Protein AF-A0AAW9SZ20-F1 (afdb_monomer_lite)

pLDDT: mean 87.36, std 11.22, range [28.47, 97.31]

Organism: Corynebacterium amycolatum (NCBI:txid43765)

Secondary structure (DSSP, 8-state):
---------HHHHHHHTTSGGGSHHHHHS---HHHHHHHHT-S-GGG--TTTEEE-SHHHHGGGS-HHHHHTT-HHHHHHHHHHHHHHHHT--EEEEEEEGGGHHHHHHHH-GGG-EE-S--B-GGG--TTTS---HHHHHH-PPEEEEEE-HHHHHHHHHTS-HHHHHHHHHHTTT-B-SS--HHHHHHHHHTT---B---HHHHHHT-HHHHHHHHHHHHHHHHTTGGGG-TTB-S-HHHHHHHHHHHHHHHHHHHHHHHH-SSHHHHHHHHHHHHHHHHHHHHHHHHHBSS--HHHHHHHHHHHHHHHHHHHHHHHHHHHHHHHHHHS-S----

Structure (mmCIF, N/CA/C/O backbone):
data_AF-A0AAW9SZ20-F1
#
_entry.id   AF-A0AAW9SZ20-F1
#
loop_
_atom_site.group_PDB
_atom_site.id
_atom_site.type_symbol
_atom_site.label_atom_id
_atom_site.label_alt_id
_atom_site.label_comp_id
_atom_site.label_asym_id
_atom_site.label_entity_id
_atom_site.label_seq_id
_atom_site.pdbx_PDB_ins_code
_atom_site.Cartn_x
_atom_site.Cartn_y
_atom_site.Cartn_z
_atom_site.occupancy
_atom_site.B_iso_or_equiv
_atom_site.auth_seq_id
_atom_site.auth_comp_id
_atom_site.auth_asym_id
_atom_site.auth_atom_id
_atom_site.pdbx_PDB_model_num
ATOM 1 N N . MET A 1 1 ? 1.655 -30.917 22.752 1.00 28.75 1 MET A N 1
ATOM 2 C CA . MET A 1 1 ? 1.731 -31.555 21.417 1.00 28.75 1 MET A CA 1
ATOM 3 C C . MET A 1 1 ? 1.882 -30.420 20.418 1.00 28.75 1 MET A C 1
ATOM 5 O O . MET A 1 1 ? 0.994 -29.587 20.346 1.00 28.75 1 MET A O 1
ATOM 9 N N . SER A 1 2 ? 3.070 -30.303 19.822 1.00 28.47 2 SER A N 1
ATOM 10 C CA . SER A 1 2 ? 3.552 -29.120 19.095 1.00 28.47 2 SER A CA 1
ATOM 11 C C . SER A 1 2 ? 2.583 -28.678 17.995 1.00 28.47 2 SER A C 1
ATOM 13 O O . SER A 1 2 ? 2.101 -29.517 17.229 1.00 28.47 2 SER A O 1
ATOM 15 N N . ALA A 1 3 ? 2.296 -27.374 17.941 1.00 33.69 3 ALA A N 1
ATOM 16 C CA . ALA A 1 3 ? 1.590 -26.748 16.837 1.00 33.69 3 ALA A CA 1
ATOM 17 C C . ALA A 1 3 ? 2.236 -27.220 15.531 1.00 33.69 3 ALA A C 1
ATOM 19 O O . ALA A 1 3 ? 3.423 -26.983 15.304 1.00 33.69 3 ALA A O 1
ATOM 20 N N . LYS A 1 4 ? 1.475 -27.899 14.666 1.00 36.84 4 LYS A N 1
ATOM 21 C CA . LYS A 1 4 ? 1.884 -28.044 13.270 1.00 36.84 4 LYS A CA 1
ATOM 22 C C . LYS A 1 4 ? 1.795 -26.651 12.660 1.00 36.84 4 LYS A C 1
ATOM 24 O O . LYS A 1 4 ? 0.797 -26.302 12.038 1.00 36.84 4 LYS A O 1
ATOM 29 N N . SER A 1 5 ? 2.826 -25.840 12.893 1.00 45.62 5 SER A N 1
ATOM 30 C CA . SER A 1 5 ? 3.103 -24.702 12.039 1.00 45.62 5 SER A CA 1
ATOM 31 C C . SER A 1 5 ? 3.131 -25.250 10.620 1.00 45.62 5 SER A C 1
ATOM 33 O O . SER A 1 5 ? 3.641 -26.348 10.373 1.00 45.62 5 SER A O 1
ATOM 35 N N . PHE A 1 6 ? 2.493 -24.545 9.696 1.00 54.78 6 PHE A N 1
ATOM 36 C CA . PHE A 1 6 ? 2.603 -24.865 8.287 1.00 54.78 6 PHE A CA 1
ATOM 37 C C . PHE A 1 6 ? 4.101 -24.902 7.949 1.00 54.78 6 PHE A C 1
ATOM 39 O O . PHE A 1 6 ? 4.766 -23.863 7.925 1.00 54.78 6 PHE A O 1
ATOM 46 N N . ALA A 1 7 ? 4.660 -26.109 7.812 1.00 65.44 7 ALA A N 1
ATOM 47 C CA . ALA A 1 7 ? 6.088 -26.310 7.639 1.00 65.44 7 ALA A CA 1
ATOM 48 C C . ALA A 1 7 ? 6.437 -25.911 6.207 1.00 65.44 7 ALA A C 1
ATOM 50 O O . ALA A 1 7 ? 6.430 -26.727 5.288 1.00 65.44 7 ALA A O 1
ATOM 51 N N . MET A 1 8 ? 6.675 -24.615 6.016 1.00 76.88 8 MET A N 1
ATOM 52 C CA . MET A 1 8 ? 7.107 -24.079 4.737 1.00 76.88 8 MET A CA 1
ATOM 53 C C . MET A 1 8 ? 8.437 -24.715 4.359 1.00 76.88 8 MET A C 1
ATOM 55 O O . MET A 1 8 ? 9.389 -24.724 5.144 1.00 76.88 8 MET A O 1
ATOM 59 N N . THR A 1 9 ? 8.523 -25.187 3.121 1.00 85.00 9 THR A N 1
ATOM 60 C CA . THR A 1 9 ? 9.816 -25.551 2.539 1.00 85.00 9 THR A CA 1
ATOM 61 C C . THR A 1 9 ? 10.748 -24.328 2.540 1.00 85.00 9 THR A C 1
ATOM 63 O O . THR A 1 9 ? 10.267 -23.189 2.485 1.00 85.00 9 THR A O 1
ATOM 66 N N . PRO A 1 10 ? 12.082 -24.510 2.551 1.00 86.31 10 PRO A N 1
ATOM 67 C CA . PRO A 1 10 ? 13.026 -23.391 2.485 1.00 86.31 10 PRO A CA 1
ATOM 68 C C . PRO A 1 10 ? 12.757 -22.444 1.306 1.00 86.31 10 PRO A C 1
ATOM 70 O O . PRO A 1 10 ? 12.854 -21.227 1.450 1.00 86.31 10 PRO A O 1
ATOM 73 N N . VAL A 1 11 ? 12.334 -22.999 0.164 1.00 87.19 11 VAL A N 1
ATOM 74 C CA . VAL A 1 11 ? 11.966 -22.241 -1.040 1.00 87.19 11 VAL A CA 1
ATOM 75 C C . VAL A 1 11 ? 10.710 -21.401 -0.812 1.00 87.19 11 VAL A C 1
ATOM 77 O O . VAL A 1 11 ? 10.712 -20.209 -1.106 1.00 87.19 11 VAL A O 1
ATOM 80 N N . GLN A 1 12 ? 9.647 -21.981 -0.246 1.00 87.50 12 GLN A N 1
ATOM 81 C CA . GLN A 1 12 ? 8.430 -21.228 0.083 1.00 87.50 12 GLN A CA 1
ATOM 82 C C . GLN A 1 12 ? 8.723 -20.115 1.086 1.00 87.50 12 GLN A C 1
ATOM 84 O O . GLN A 1 12 ? 8.282 -18.986 0.883 1.00 87.50 12 GLN A O 1
ATOM 89 N N . ARG A 1 13 ? 9.518 -20.409 2.123 1.00 86.19 13 ARG A N 1
ATOM 90 C CA . ARG A 1 13 ? 9.913 -19.420 3.128 1.00 86.19 13 ARG A CA 1
ATOM 91 C C . ARG A 1 13 ? 10.666 -18.261 2.492 1.00 86.19 13 ARG A C 1
ATOM 93 O O . ARG A 1 13 ? 10.346 -17.119 2.792 1.00 86.19 13 ARG A O 1
ATOM 100 N N . PHE A 1 14 ? 11.604 -18.547 1.588 1.00 87.62 14 PHE A N 1
ATOM 101 C CA . PHE A 1 14 ? 12.323 -17.526 0.828 1.00 87.62 14 PHE A CA 1
ATOM 102 C C . PHE A 1 14 ? 11.380 -16.660 -0.019 1.00 87.62 14 PHE A C 1
ATOM 104 O O . PHE A 1 14 ? 11.486 -15.435 0.002 1.00 87.62 14 PHE A O 1
ATOM 111 N N . LEU A 1 15 ? 10.421 -17.275 -0.717 1.00 87.88 15 LEU A N 1
ATOM 112 C CA . LEU A 1 15 ? 9.461 -16.556 -1.558 1.00 87.88 15 LEU A CA 1
ATOM 113 C C . LEU A 1 15 ? 8.563 -15.609 -0.755 1.00 87.88 15 LEU A C 1
ATOM 115 O O . LEU A 1 15 ? 8.253 -14.521 -1.234 1.00 87.88 15 LEU A O 1
ATOM 119 N N . VAL A 1 16 ? 8.159 -15.977 0.463 1.00 88.69 16 VAL A N 1
ATOM 120 C CA . VAL A 1 16 ? 7.269 -15.144 1.294 1.00 88.69 16 VAL A CA 1
ATOM 121 C C . VAL A 1 16 ? 8.007 -14.189 2.236 1.00 88.69 16 VAL A C 1
ATOM 123 O O . VAL A 1 16 ? 7.344 -13.446 2.959 1.00 88.69 16 VAL A O 1
ATOM 126 N N . LEU A 1 17 ? 9.345 -14.143 2.212 1.00 85.81 17 LEU A N 1
ATOM 127 C CA . LEU A 1 17 ? 10.139 -13.232 3.048 1.00 85.81 17 LEU A CA 1
ATOM 128 C C . LEU A 1 17 ? 9.651 -11.787 2.931 1.00 85.81 17 LEU A C 1
ATOM 130 O O . LEU A 1 17 ? 9.382 -11.305 1.828 1.00 85.81 17 LEU A O 1
ATOM 134 N N . ARG A 1 18 ? 9.601 -11.072 4.059 1.00 86.81 18 ARG A N 1
ATOM 135 C CA . ARG A 1 18 ? 9.165 -9.669 4.146 1.00 86.81 18 ARG A CA 1
ATOM 136 C C . ARG A 1 18 ? 7.768 -9.460 3.557 1.00 86.81 18 ARG A C 1
ATOM 138 O O . ARG A 1 18 ? 7.542 -8.482 2.845 1.00 86.81 18 ARG A O 1
ATOM 145 N N . SER A 1 19 ? 6.860 -10.398 3.799 1.00 89.62 19 SER A N 1
ATOM 146 C CA . SER A 1 19 ? 5.436 -10.252 3.480 1.00 89.62 19 SER A CA 1
ATOM 147 C C . SER A 1 19 ? 4.614 -10.099 4.755 1.00 89.62 19 SER A C 1
ATOM 149 O O . SER A 1 19 ? 5.145 -10.149 5.865 1.00 89.62 19 SER A O 1
ATOM 151 N N . ILE A 1 20 ? 3.304 -9.930 4.598 1.00 91.00 20 ILE A N 1
ATOM 152 C CA . ILE A 1 20 ? 2.361 -9.868 5.711 1.00 91.00 20 ILE A CA 1
ATOM 153 C C . ILE A 1 20 ? 2.405 -11.123 6.604 1.00 91.00 20 ILE A C 1
ATOM 155 O O . ILE A 1 20 ? 2.180 -10.996 7.799 1.00 91.00 20 ILE A O 1
ATOM 159 N N . ILE A 1 21 ? 2.809 -12.290 6.074 1.00 88.94 21 ILE A N 1
ATOM 160 C CA . ILE A 1 21 ? 2.956 -13.563 6.821 1.00 88.94 21 ILE A CA 1
ATOM 161 C C . ILE A 1 21 ? 4.024 -13.489 7.919 1.00 88.94 21 ILE A C 1
ATOM 163 O O . ILE A 1 21 ? 4.036 -14.283 8.865 1.00 88.94 21 ILE A O 1
ATOM 167 N N . ASP A 1 22 ? 4.955 -12.543 7.807 1.00 87.00 22 ASP A N 1
ATOM 168 C CA . ASP A 1 22 ? 5.955 -12.338 8.847 1.00 87.00 22 ASP A CA 1
ATOM 169 C C . ASP A 1 22 ? 5.390 -11.641 10.085 1.00 87.00 22 ASP A C 1
ATOM 171 O O . ASP A 1 22 ? 6.027 -11.684 11.138 1.00 87.00 22 ASP A O 1
ATOM 175 N N . LEU A 1 23 ? 4.190 -11.060 9.994 1.00 88.94 23 LEU A N 1
ATOM 176 C CA . LEU A 1 23 ? 3.524 -10.470 11.143 1.00 88.94 23 LEU A CA 1
ATOM 177 C C . LEU A 1 23 ? 3.050 -11.567 12.107 1.00 88.94 23 LEU A C 1
ATOM 179 O O . LEU A 1 23 ? 2.310 -12.463 11.681 1.00 88.94 23 LEU A O 1
ATOM 183 N N . PRO A 1 24 ? 3.366 -11.447 13.411 1.00 88.62 24 PRO A N 1
ATOM 184 C CA . PRO A 1 24 ? 2.819 -12.291 14.476 1.00 88.62 24 PRO A CA 1
ATOM 185 C C . PRO A 1 24 ? 1.317 -12.562 14.365 1.00 88.62 24 PRO A C 1
ATOM 187 O O . PRO A 1 24 ? 0.854 -13.691 14.523 1.00 88.62 24 PRO A O 1
ATOM 190 N N . PHE A 1 25 ? 0.565 -11.521 14.013 1.00 90.06 25 PHE A N 1
ATOM 191 C CA . PHE A 1 25 ? -0.882 -11.562 13.875 1.00 90.06 25 PHE A CA 1
ATOM 192 C C . PHE A 1 25 ? -1.353 -12.587 12.841 1.00 90.06 25 PHE A C 1
ATOM 194 O O . PHE A 1 25 ? -2.178 -13.440 13.147 1.00 90.06 25 PHE A O 1
ATOM 201 N N . THR A 1 26 ? -0.770 -12.574 11.642 1.00 88.31 26 THR A N 1
ATOM 202 C CA . THR A 1 26 ? -1.145 -13.497 10.555 1.00 88.31 26 THR A CA 1
ATOM 203 C C . THR A 1 26 ? -0.711 -14.9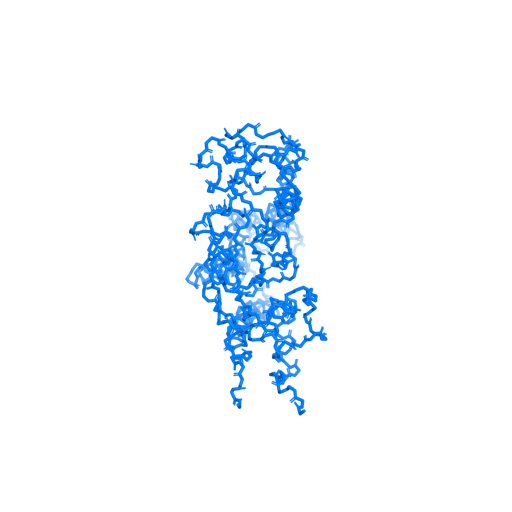40 10.792 1.00 88.31 26 THR A C 1
ATOM 205 O O . THR A 1 26 ? -1.223 -15.849 10.153 1.00 88.31 26 THR A O 1
ATOM 208 N N . ARG A 1 27 ? 0.235 -15.165 11.713 1.00 86.88 27 ARG A N 1
ATOM 209 C CA . ARG A 1 27 ? 0.636 -16.508 12.159 1.00 86.88 27 ARG A CA 1
ATOM 210 C C . ARG A 1 27 ? -0.285 -17.060 13.245 1.00 86.88 27 ARG A C 1
ATOM 212 O O . ARG A 1 27 ? -0.248 -18.258 13.510 1.00 86.88 27 ARG A O 1
ATOM 219 N N . THR A 1 28 ? -1.073 -16.185 13.864 1.00 87.44 28 THR A N 1
ATOM 220 C CA . THR A 1 28 ? -1.981 -16.505 14.968 1.00 87.44 28 THR A CA 1
ATOM 221 C C . THR A 1 28 ? -3.415 -16.660 14.473 1.00 87.44 28 THR A C 1
ATOM 223 O O . THR A 1 28 ? -4.079 -17.631 14.822 1.00 87.44 28 THR A O 1
ATOM 226 N N . PHE A 1 29 ? -3.882 -15.741 13.626 1.00 88.62 29 PHE A N 1
ATOM 227 C CA . PHE A 1 29 ? -5.241 -15.729 13.091 1.00 88.62 29 PHE A CA 1
ATOM 228 C C . PHE A 1 29 ? -5.275 -16.196 11.632 1.00 88.62 29 PHE A C 1
ATOM 230 O O . PHE A 1 29 ? -4.434 -15.789 10.831 1.00 88.62 29 PHE A O 1
ATOM 237 N N . ALA A 1 30 ? -6.285 -16.998 11.284 1.00 88.25 30 ALA A N 1
ATOM 238 C CA . ALA A 1 30 ? -6.667 -17.225 9.892 1.00 88.25 30 ALA A CA 1
ATOM 239 C C . ALA A 1 30 ? -7.302 -15.942 9.343 1.00 88.25 30 ALA A C 1
ATOM 241 O O . ALA A 1 30 ? -8.144 -15.347 10.020 1.00 88.25 30 ALA A O 1
ATOM 242 N N . ILE A 1 31 ? -6.901 -15.506 8.150 1.00 90.75 31 ILE A N 1
ATOM 243 C CA . ILE A 1 31 ? -7.340 -14.222 7.594 1.00 90.75 31 ILE A CA 1
ATOM 244 C C . ILE A 1 31 ? -7.782 -14.399 6.144 1.00 90.75 31 ILE A C 1
ATOM 246 O O . ILE A 1 31 ? -7.116 -15.068 5.354 1.00 90.75 31 ILE A O 1
ATOM 250 N N . ASP A 1 32 ? -8.899 -13.767 5.806 1.00 91.69 32 ASP A N 1
ATOM 251 C CA . ASP A 1 32 ? -9.409 -13.633 4.453 1.00 91.69 32 ASP A CA 1
ATOM 252 C C . ASP A 1 32 ? -8.501 -12.696 3.646 1.00 91.69 32 ASP A C 1
ATOM 254 O O . ASP A 1 32 ? -8.414 -11.486 3.883 1.00 91.69 32 ASP A O 1
ATOM 258 N N . ALA A 1 33 ? -7.781 -13.290 2.697 1.00 90.50 33 ALA A N 1
ATOM 259 C CA . ALA A 1 33 ? -6.829 -12.584 1.861 1.00 90.50 33 ALA A CA 1
ATOM 260 C C . ALA A 1 33 ? -7.503 -11.558 0.936 1.00 90.50 33 ALA A C 1
ATOM 262 O O . ALA A 1 33 ? -6.910 -10.509 0.676 1.00 90.50 33 ALA A O 1
ATOM 263 N N . GLU A 1 34 ? -8.710 -11.844 0.442 1.00 90.75 34 GLU A N 1
ATOM 264 C CA . GLU A 1 34 ? -9.417 -10.971 -0.499 1.00 90.75 34 GLU A CA 1
ATOM 265 C C . GLU A 1 34 ? -9.888 -9.700 0.209 1.00 90.75 34 GLU A C 1
ATOM 267 O O . GLU A 1 34 ? -9.589 -8.595 -0.252 1.00 90.75 34 GLU A O 1
ATOM 272 N N . GLN A 1 35 ? -10.488 -9.847 1.394 1.00 92.75 35 GLN A N 1
ATOM 273 C CA . GLN A 1 35 ? -10.888 -8.703 2.218 1.00 92.75 35 GLN A CA 1
ATOM 274 C C . GLN A 1 35 ? -9.695 -7.825 2.599 1.00 92.75 35 GLN A C 1
ATOM 276 O O . GLN A 1 35 ? -9.770 -6.602 2.530 1.00 92.75 35 GLN A O 1
ATOM 281 N N . VAL A 1 36 ? -8.557 -8.419 2.969 1.00 93.69 36 VAL A N 1
ATOM 282 C CA . VAL A 1 36 ? -7.353 -7.644 3.309 1.00 93.69 36 VAL A CA 1
ATOM 283 C C . VAL A 1 36 ? -6.855 -6.809 2.126 1.00 93.69 36 VAL A C 1
ATOM 285 O O . VAL A 1 36 ? -6.437 -5.660 2.313 1.00 93.69 36 VAL A O 1
ATOM 288 N N . VAL A 1 37 ? -6.890 -7.362 0.912 1.00 92.25 37 VAL A N 1
ATOM 289 C CA . VAL A 1 37 ? -6.514 -6.632 -0.308 1.00 92.25 37 VAL A CA 1
ATOM 290 C C . VAL A 1 37 ? -7.480 -5.476 -0.559 1.00 92.25 37 VAL A C 1
ATOM 292 O O . VAL A 1 37 ? -7.025 -4.358 -0.801 1.00 92.25 37 VAL A O 1
ATOM 295 N N . GLU A 1 38 ? -8.785 -5.717 -0.430 1.00 93.38 38 GLU A N 1
ATOM 296 C CA . GLU A 1 38 ? -9.822 -4.696 -0.600 1.00 93.38 38 GLU A CA 1
ATOM 297 C C . GLU A 1 38 ? -9.665 -3.544 0.402 1.00 93.38 38 GLU A C 1
ATOM 299 O O . GLU A 1 38 ? -9.540 -2.387 -0.002 1.00 93.38 38 GLU A O 1
ATOM 304 N N . ILE A 1 39 ? -9.566 -3.858 1.697 1.00 95.25 39 ILE A N 1
ATOM 305 C CA . ILE A 1 39 ? -9.453 -2.869 2.779 1.00 95.25 39 ILE A CA 1
ATOM 306 C C . ILE A 1 39 ? -8.186 -2.029 2.614 1.00 95.25 39 ILE A C 1
ATOM 308 O O . ILE A 1 39 ? -8.223 -0.802 2.705 1.00 95.25 39 ILE A O 1
ATOM 312 N N . SER A 1 40 ? -7.042 -2.671 2.363 1.00 93.75 40 SER A N 1
ATOM 313 C CA . SER A 1 40 ? -5.764 -1.959 2.225 1.00 93.75 40 SER A CA 1
ATOM 314 C C . SER A 1 40 ? -5.637 -1.168 0.919 1.00 93.75 40 SER A C 1
ATOM 316 O O . SER A 1 40 ? -4.775 -0.290 0.818 1.00 93.75 40 SER A O 1
ATOM 318 N N . GLY A 1 41 ? -6.471 -1.465 -0.083 1.00 90.44 41 GLY A N 1
ATOM 319 C CA . GLY A 1 41 ? -6.439 -0.832 -1.400 1.00 90.44 41 GLY A CA 1
ATOM 320 C C . GLY A 1 41 ? -5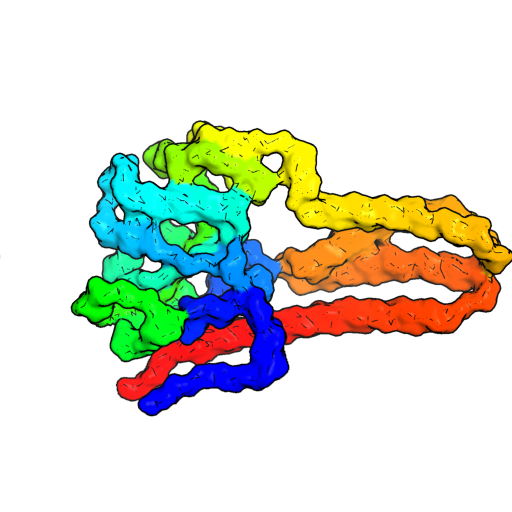.184 -1.157 -2.218 1.00 90.44 41 GLY A C 1
ATOM 321 O O . GLY A 1 41 ? -4.862 -0.431 -3.163 1.00 90.44 41 GLY A O 1
ATOM 322 N N . VAL A 1 42 ? -4.444 -2.209 -1.851 1.00 90.00 42 VAL A N 1
ATOM 323 C CA . VAL A 1 42 ? -3.281 -2.676 -2.619 1.00 90.00 42 VAL A CA 1
ATOM 324 C C . VAL A 1 42 ? -3.719 -3.464 -3.846 1.00 90.00 42 VAL A C 1
ATOM 326 O O . VAL A 1 42 ? -4.791 -4.056 -3.887 1.00 90.00 42 VAL A O 1
ATOM 329 N N . ALA A 1 43 ? -2.849 -3.533 -4.851 1.00 84.56 43 ALA A N 1
ATOM 330 C CA . ALA A 1 43 ? -3.095 -4.365 -6.028 1.00 84.56 43 ALA A CA 1
ATOM 331 C C . ALA A 1 43 ? -2.904 -5.864 -5.749 1.00 84.56 43 ALA A C 1
ATOM 333 O O . ALA A 1 43 ? -3.455 -6.713 -6.453 1.00 84.56 43 ALA A O 1
ATOM 334 N N . ARG A 1 44 ? -2.030 -6.192 -4.790 1.00 86.00 44 ARG A N 1
ATOM 335 C CA . ARG A 1 44 ? -1.589 -7.555 -4.493 1.00 86.00 44 ARG A CA 1
ATOM 336 C C . ARG A 1 44 ? -1.238 -7.706 -3.028 1.00 86.00 44 ARG A C 1
ATOM 338 O O . ARG A 1 44 ? -0.628 -6.831 -2.417 1.00 86.00 44 ARG A O 1
ATOM 345 N N . LEU A 1 45 ? -1.486 -8.900 -2.518 1.00 87.38 45 LEU A N 1
ATOM 346 C CA . LEU A 1 45 ? -1.164 -9.267 -1.150 1.00 87.38 45 LEU A CA 1
ATOM 347 C C . LEU A 1 45 ? 0.350 -9.230 -0.856 1.00 87.38 45 LEU A C 1
ATOM 349 O O . LEU A 1 45 ? 0.748 -8.891 0.255 1.00 87.38 45 LEU A O 1
ATOM 353 N N . SER A 1 46 ? 1.214 -9.504 -1.844 1.00 87.06 46 SER A N 1
ATOM 354 C CA . SER A 1 46 ? 2.677 -9.422 -1.669 1.00 87.06 46 SER A CA 1
ATOM 355 C C . SER A 1 46 ? 3.237 -8.006 -1.485 1.00 87.06 46 SER A C 1
ATOM 357 O O . SER A 1 46 ? 4.416 -7.870 -1.135 1.00 87.06 46 SER A O 1
ATOM 359 N N . GLU A 1 47 ? 2.431 -6.961 -1.699 1.00 88.94 47 GLU A N 1
ATOM 360 C CA . GLU A 1 47 ? 2.803 -5.573 -1.394 1.00 88.94 47 GLU A CA 1
ATOM 361 C C . GLU A 1 47 ? 2.673 -5.256 0.102 1.00 88.94 47 GLU A C 1
ATOM 363 O O . GLU A 1 47 ? 3.334 -4.338 0.605 1.00 88.94 47 GLU A O 1
ATOM 368 N N . LEU A 1 48 ? 1.873 -6.037 0.833 1.00 92.44 48 LEU A N 1
ATOM 369 C CA . LEU A 1 48 ? 1.722 -5.902 2.274 1.00 92.44 48 LEU A CA 1
ATOM 370 C C . LEU A 1 48 ? 2.887 -6.567 3.002 1.00 92.44 48 LEU A C 1
ATOM 372 O O . LEU A 1 48 ? 3.286 -7.699 2.721 1.00 92.44 48 LEU A O 1
ATOM 376 N N . ASN A 1 49 ? 3.451 -5.828 3.947 1.00 92.31 49 ASN A N 1
ATOM 377 C CA . ASN A 1 49 ? 4.591 -6.219 4.758 1.00 92.31 49 ASN A CA 1
ATOM 378 C C . ASN A 1 49 ? 4.597 -5.422 6.071 1.00 92.31 49 ASN A C 1
ATOM 380 O O . ASN A 1 49 ? 3.809 -4.500 6.258 1.00 92.31 49 ASN A O 1
ATOM 384 N N . ALA A 1 50 ? 5.537 -5.725 6.963 1.00 89.81 50 ALA A N 1
ATOM 385 C CA . ALA A 1 50 ? 5.600 -5.100 8.285 1.00 89.81 50 ALA A CA 1
ATOM 386 C C . ALA A 1 50 ? 5.814 -3.571 8.296 1.00 89.81 50 ALA A C 1
ATOM 388 O O . ALA A 1 50 ? 5.684 -2.952 9.347 1.00 89.81 50 ALA A O 1
ATOM 389 N N . LYS A 1 51 ? 6.147 -2.937 7.161 1.00 90.06 51 LYS A N 1
ATOM 390 C CA . LYS A 1 51 ? 6.237 -1.470 7.074 1.00 90.06 51 LYS A CA 1
ATOM 391 C C . LYS A 1 51 ? 4.882 -0.798 6.862 1.00 90.06 51 LYS A C 1
ATOM 393 O O . LYS A 1 51 ? 4.729 0.353 7.252 1.00 90.06 51 LYS A O 1
ATOM 398 N N . ASN A 1 52 ? 3.944 -1.469 6.193 1.00 93.56 52 ASN A N 1
ATOM 399 C CA . ASN A 1 52 ? 2.672 -0.874 5.768 1.00 93.56 52 ASN A CA 1
ATOM 400 C C . ASN A 1 52 ? 1.425 -1.609 6.286 1.00 93.56 52 ASN A C 1
ATOM 402 O O . ASN A 1 52 ? 0.337 -1.046 6.205 1.00 93.56 52 ASN A O 1
ATOM 406 N N . ALA A 1 53 ? 1.577 -2.807 6.847 1.00 95.50 53 ALA A N 1
ATOM 407 C CA . ALA A 1 53 ? 0.563 -3.512 7.618 1.00 95.50 53 ALA A CA 1
ATOM 408 C C . ALA A 1 53 ? 1.038 -3.617 9.072 1.00 95.50 53 ALA A C 1
ATOM 410 O O . ALA A 1 53 ? 2.092 -4.199 9.336 1.00 95.50 53 ALA A O 1
ATOM 411 N N . VAL A 1 54 ? 0.291 -3.016 10.000 1.00 94.81 54 VAL A N 1
ATOM 412 C CA . VAL A 1 54 ? 0.730 -2.821 11.391 1.00 94.81 54 VAL A CA 1
ATOM 413 C C . VAL A 1 54 ? -0.340 -3.295 12.366 1.00 94.81 54 VAL A C 1
ATOM 415 O O . VAL A 1 54 ? -1.529 -3.104 12.133 1.00 94.81 54 VAL A O 1
ATOM 418 N N . ILE A 1 55 ? 0.092 -3.923 13.457 1.00 93.50 55 ILE A N 1
ATOM 419 C CA . ILE A 1 55 ? -0.788 -4.345 14.549 1.00 93.50 55 ILE A CA 1
ATOM 420 C C . ILE A 1 55 ? -0.962 -3.159 15.496 1.00 93.50 55 ILE A C 1
ATOM 422 O O . ILE A 1 55 ? 0.038 -2.579 15.917 1.00 93.50 55 ILE A O 1
ATOM 426 N N . ILE A 1 56 ? -2.203 -2.786 15.808 1.00 92.50 56 ILE A N 1
ATOM 427 C CA . ILE A 1 56 ? -2.502 -1.606 16.625 1.00 92.50 56 ILE A CA 1
ATOM 428 C C . ILE A 1 56 ? -3.353 -1.968 17.839 1.00 92.50 56 ILE A C 1
ATOM 430 O O . ILE A 1 56 ? -4.476 -2.462 17.717 1.00 92.50 56 ILE A O 1
ATOM 434 N N . ASP A 1 57 ? -2.834 -1.636 19.020 1.00 87.06 57 ASP A N 1
ATOM 435 C CA . ASP A 1 57 ? -3.534 -1.817 20.291 1.00 87.06 57 ASP A CA 1
ATOM 436 C C . ASP A 1 57 ? -4.498 -0.671 20.625 1.00 87.06 57 ASP A C 1
ATOM 438 O O . ASP A 1 57 ? -5.455 -0.895 21.361 1.00 87.06 57 ASP A O 1
ATOM 442 N N . SER A 1 58 ? -4.329 0.532 20.056 1.00 88.00 58 SER A N 1
ATOM 443 C CA . SER A 1 58 ? -5.237 1.666 20.322 1.00 88.00 58 SER A CA 1
ATOM 444 C C . SER A 1 58 ? -6.672 1.434 19.835 1.00 88.00 58 SER A C 1
ATOM 446 O O . SER A 1 58 ? -7.595 2.094 20.293 1.00 88.00 58 SER A O 1
ATOM 448 N N . LEU A 1 59 ? -6.909 0.447 18.967 1.00 90.25 59 LEU A N 1
ATOM 449 C CA . LEU A 1 59 ? -8.270 0.027 18.614 1.00 90.25 59 LEU A CA 1
ATOM 450 C C . LEU A 1 59 ? -8.965 -0.702 19.765 1.00 90.25 59 LEU A C 1
ATOM 452 O O . LEU A 1 59 ? -10.186 -0.678 19.868 1.00 90.25 59 LEU A O 1
ATOM 456 N N . ARG A 1 60 ? -8.193 -1.339 20.648 1.00 88.50 60 ARG A N 1
ATOM 457 C CA . ARG A 1 60 ? -8.712 -2.035 21.824 1.00 88.50 60 ARG A CA 1
ATOM 458 C C . ARG A 1 60 ? -9.099 -1.065 22.930 1.00 88.50 60 ARG A C 1
ATOM 460 O O . ARG A 1 60 ? -10.096 -1.306 23.598 1.00 88.50 60 ARG A O 1
ATOM 467 N N . SER A 1 61 ? -8.372 0.043 23.102 1.00 88.25 61 SER A N 1
ATOM 468 C CA . SER A 1 61 ? -8.750 1.071 24.085 1.00 88.25 61 SER A CA 1
ATOM 469 C C . SER A 1 61 ? -10.117 1.688 23.783 1.00 88.25 61 SER A C 1
ATOM 471 O O . SER A 1 61 ? -10.832 2.048 24.712 1.00 88.25 61 SER A O 1
ATOM 473 N N . LEU A 1 62 ? -10.537 1.707 22.511 1.00 91.19 62 LEU A N 1
ATOM 474 C CA . LEU A 1 62 ? -11.867 2.179 22.111 1.00 91.19 62 LEU A CA 1
ATOM 475 C C . LEU A 1 62 ? -13.012 1.340 22.700 1.00 91.19 62 LEU A C 1
ATOM 477 O O . LEU A 1 62 ? -14.112 1.844 22.882 1.00 91.19 62 LEU A O 1
ATOM 481 N N . ALA A 1 63 ? -12.772 0.073 23.042 1.00 89.12 63 ALA A N 1
ATOM 482 C CA . ALA A 1 63 ? -13.786 -0.778 23.663 1.00 89.12 63 ALA A CA 1
ATOM 483 C C . ALA A 1 63 ? -14.133 -0.370 25.108 1.00 89.12 63 ALA A C 1
ATOM 485 O O . ALA A 1 63 ? -15.159 -0.801 25.648 1.00 89.12 63 ALA A O 1
ATOM 486 N N . HIS A 1 64 ? -13.258 0.419 25.737 1.00 88.62 64 HIS A N 1
ATOM 487 C CA . HIS A 1 64 ? -13.370 0.864 27.125 1.00 88.62 64 HIS A CA 1
ATOM 488 C C . HIS A 1 64 ? -13.870 2.305 27.260 1.00 88.62 64 HIS A C 1
ATOM 490 O O . HIS A 1 64 ? -14.069 2.759 28.383 1.00 88.62 64 HIS A O 1
ATOM 496 N N . THR A 1 65 ? -14.100 2.994 26.142 1.00 92.12 65 THR A N 1
ATOM 497 C CA . THR A 1 65 ? -14.681 4.337 26.116 1.00 92.12 65 THR A CA 1
ATOM 498 C C . THR A 1 65 ? -16.090 4.314 25.527 1.00 92.12 65 THR A C 1
ATOM 500 O O . THR A 1 65 ? -16.567 3.292 25.025 1.00 92.12 65 THR A O 1
ATOM 503 N N . ASN A 1 66 ? -16.779 5.445 25.612 1.00 91.94 66 ASN A N 1
ATOM 504 C CA . ASN A 1 66 ? -18.039 5.686 24.928 1.00 91.94 66 ASN A CA 1
ATOM 505 C C . ASN A 1 66 ? -17.865 6.813 23.901 1.00 91.94 66 ASN A C 1
ATOM 507 O O . ASN A 1 66 ? -16.888 7.555 23.913 1.00 91.94 66 ASN A O 1
ATOM 511 N N . THR A 1 67 ? -18.832 6.950 23.000 1.00 90.56 67 THR A N 1
ATOM 512 C CA . THR A 1 67 ? -18.780 7.932 21.912 1.00 90.56 67 THR A CA 1
ATOM 513 C C . THR A 1 67 ? -18.655 9.376 22.412 1.00 90.56 67 THR A C 1
ATOM 515 O O . THR A 1 67 ? -17.981 10.181 21.778 1.00 90.56 67 THR A O 1
ATOM 518 N N . GLN A 1 68 ? -19.287 9.714 23.538 1.00 91.31 68 GLN A N 1
ATOM 519 C CA . GLN A 1 68 ? -19.282 11.074 24.074 1.00 91.31 68 GLN A CA 1
ATOM 520 C C . GLN A 1 68 ? -17.909 11.449 24.643 1.00 91.31 68 GLN A C 1
ATOM 522 O O . GLN A 1 68 ? -17.375 12.496 24.284 1.00 91.31 68 GLN A O 1
ATOM 527 N N . ASP A 1 69 ? -17.326 10.581 25.470 1.00 92.50 69 ASP A N 1
ATOM 528 C CA . ASP A 1 69 ? -16.002 10.784 26.065 1.00 92.50 69 ASP A CA 1
ATOM 529 C C . ASP A 1 69 ? -14.908 10.760 24.990 1.00 92.50 69 ASP A C 1
ATOM 531 O O . ASP A 1 69 ? -14.002 11.590 24.998 1.00 92.50 69 ASP A O 1
ATOM 535 N N . PHE A 1 70 ? -15.050 9.891 23.987 1.00 94.31 70 PHE A N 1
ATOM 536 C CA . PHE A 1 70 ? -14.144 9.833 22.845 1.00 94.31 70 PHE A CA 1
ATOM 537 C C . PHE A 1 70 ? -14.084 11.158 22.066 1.00 94.31 70 PHE A C 1
ATOM 539 O O . PHE A 1 70 ? -13.001 11.677 21.791 1.00 94.31 70 PHE A O 1
ATOM 546 N N . TYR A 1 71 ? -15.237 11.751 21.731 1.00 93.62 71 TYR A N 1
ATOM 547 C CA . TYR A 1 71 ? -15.270 13.061 21.063 1.00 93.62 71 TYR A CA 1
ATOM 548 C C . TYR A 1 71 ? -14.892 14.223 21.993 1.00 93.62 71 TYR A C 1
ATOM 550 O O . TYR A 1 71 ? -14.522 15.293 21.507 1.00 93.62 71 TYR A O 1
ATOM 558 N N . ALA A 1 72 ? -14.907 14.008 23.311 1.00 93.00 72 ALA A N 1
ATOM 559 C CA . ALA A 1 72 ? -14.330 14.917 24.297 1.00 93.00 72 ALA A CA 1
ATOM 560 C C . ALA A 1 72 ? -12.798 14.781 24.442 1.00 93.00 72 ALA A C 1
ATOM 562 O O . ALA A 1 72 ? -12.219 15.483 25.268 1.00 93.00 72 ALA A O 1
ATOM 563 N N . ILE A 1 73 ? -12.149 13.967 23.594 1.00 92.69 73 ILE A N 1
ATOM 564 C CA . ILE A 1 73 ? -10.693 13.768 23.528 1.00 92.69 73 ILE A CA 1
ATOM 565 C C . ILE A 1 73 ? -10.171 13.095 24.804 1.00 92.69 73 ILE A C 1
ATOM 567 O O . ILE A 1 73 ? -9.374 13.647 25.561 1.00 92.69 73 ILE A O 1
ATOM 571 N N . ASP A 1 74 ? -10.651 11.882 25.054 1.00 94.12 74 ASP A N 1
ATOM 572 C CA . ASP A 1 74 ? -10.113 11.023 26.102 1.00 94.12 74 ASP A CA 1
ATOM 573 C C . ASP A 1 74 ? -8.772 10.368 25.701 1.00 94.12 74 ASP A C 1
ATOM 575 O O . ASP A 1 74 ? -8.254 10.530 24.590 1.00 94.12 74 ASP A O 1
ATOM 579 N N . ASP A 1 75 ? -8.212 9.564 26.607 1.00 94.12 75 ASP A N 1
ATOM 580 C CA . ASP A 1 75 ? -6.959 8.840 26.366 1.00 94.12 75 ASP A CA 1
ATOM 581 C C . ASP A 1 75 ? -7.043 7.899 25.149 1.00 94.12 75 ASP A C 1
ATOM 583 O O . ASP A 1 75 ? -6.048 7.672 24.452 1.00 94.12 75 ASP A O 1
ATOM 587 N N . ALA A 1 76 ? -8.225 7.339 24.863 1.00 93.88 76 ALA A N 1
ATOM 588 C CA . ALA A 1 76 ? -8.425 6.453 23.723 1.00 93.88 76 ALA A CA 1
ATOM 589 C C . ALA A 1 76 ? -8.396 7.229 22.395 1.00 93.88 76 ALA A C 1
ATOM 591 O O . ALA A 1 76 ? -7.805 6.748 21.421 1.00 93.88 76 ALA A O 1
ATOM 592 N N . ALA A 1 77 ? -8.972 8.433 22.359 1.00 95.06 77 ALA A N 1
ATOM 593 C CA . ALA A 1 77 ? -8.874 9.356 21.235 1.00 95.06 77 ALA A CA 1
ATOM 594 C C . ALA A 1 77 ? -7.425 9.779 20.970 1.00 95.06 77 ALA A C 1
ATOM 596 O O . ALA A 1 77 ? -6.973 9.712 19.825 1.00 95.06 77 ALA A O 1
ATOM 597 N N . GLU A 1 78 ? -6.661 10.116 22.010 1.00 95.38 78 GLU A N 1
ATOM 598 C CA . GLU A 1 78 ? -5.241 10.475 21.886 1.00 95.38 78 GLU A CA 1
ATOM 599 C C . GLU A 1 78 ? -4.369 9.307 21.401 1.00 95.38 78 GLU A C 1
ATOM 601 O O . GLU A 1 78 ? -3.514 9.462 20.515 1.00 95.38 78 GLU A O 1
ATOM 606 N N . ALA A 1 79 ? -4.611 8.099 21.918 1.00 94.88 79 ALA A N 1
ATOM 607 C CA . ALA A 1 79 ? -3.921 6.893 21.472 1.00 94.88 79 ALA A CA 1
ATOM 608 C C . ALA A 1 79 ? -4.218 6.582 19.994 1.00 94.88 79 ALA A C 1
ATOM 610 O O . ALA A 1 79 ? -3.311 6.227 19.228 1.00 94.88 79 ALA A O 1
ATOM 611 N N . LEU A 1 80 ? -5.475 6.746 19.564 1.00 95.88 80 LEU A N 1
ATOM 612 C CA . LEU A 1 80 ? -5.856 6.615 18.160 1.00 95.88 80 LEU A CA 1
ATOM 613 C C . LEU A 1 80 ? -5.206 7.707 17.302 1.00 95.88 80 LEU A C 1
ATOM 615 O O . LEU A 1 80 ? -4.680 7.399 16.234 1.00 95.88 80 LEU A O 1
ATOM 619 N N . GLY A 1 81 ? -5.187 8.957 17.768 1.00 95.19 81 GLY A N 1
ATOM 620 C CA . GLY A 1 81 ? -4.552 10.076 17.073 1.00 95.19 81 GLY A CA 1
ATOM 621 C C . GLY A 1 81 ? -3.064 9.854 16.854 1.00 95.19 81 GLY A C 1
ATOM 622 O O . GLY A 1 81 ? -2.574 10.001 15.735 1.00 95.19 81 GLY A O 1
ATOM 623 N N . THR A 1 82 ? -2.350 9.404 17.884 1.00 95.12 82 THR A N 1
ATOM 624 C CA . THR A 1 82 ? -0.924 9.062 17.792 1.00 95.12 82 THR A CA 1
ATOM 625 C C . THR A 1 82 ? -0.679 7.974 16.745 1.00 95.12 82 THR A C 1
ATOM 627 O O . THR A 1 82 ? 0.191 8.125 15.879 1.00 95.12 82 THR A O 1
ATOM 630 N N . ALA A 1 83 ? -1.483 6.907 16.767 1.00 95.62 83 ALA A N 1
ATOM 631 C CA . ALA A 1 83 ? -1.431 5.859 15.754 1.00 95.62 83 ALA A CA 1
ATOM 632 C C . ALA A 1 83 ? -1.716 6.416 14.348 1.00 95.62 83 ALA A C 1
ATOM 634 O O . ALA A 1 83 ? -0.969 6.137 13.407 1.00 95.62 83 ALA A O 1
ATOM 635 N N . LEU A 1 84 ? -2.745 7.254 14.197 1.00 95.56 84 LEU A N 1
ATOM 636 C CA . LEU A 1 84 ? -3.175 7.800 12.910 1.00 95.56 84 LEU A CA 1
ATOM 637 C C . LEU A 1 84 ? -2.143 8.768 12.316 1.00 95.56 84 LEU A C 1
ATOM 639 O O . LEU A 1 84 ? -1.819 8.661 11.130 1.00 95.56 84 LEU A O 1
ATOM 643 N N . ARG A 1 85 ? -1.543 9.644 13.135 1.00 94.12 85 ARG A N 1
ATOM 644 C CA . ARG A 1 85 ? -0.409 10.503 12.743 1.00 94.12 85 ARG A CA 1
ATOM 645 C C . ARG A 1 85 ? 0.749 9.667 12.206 1.00 94.12 85 ARG A C 1
ATOM 647 O O . ARG A 1 85 ? 1.308 9.989 11.150 1.00 94.12 85 ARG A O 1
ATOM 654 N N . MET A 1 86 ? 1.087 8.576 12.899 1.00 92.75 86 MET A N 1
ATOM 655 C CA . MET A 1 86 ? 2.136 7.650 12.473 1.00 92.75 86 MET A CA 1
ATOM 656 C C . MET A 1 86 ? 1.777 6.988 11.140 1.00 92.75 86 MET A C 1
ATOM 658 O O . MET A 1 86 ? 2.597 6.980 10.220 1.00 92.75 86 MET A O 1
ATOM 662 N N . ALA A 1 87 ? 0.548 6.490 10.994 1.00 94.00 87 ALA A N 1
ATOM 663 C CA . ALA A 1 87 ? 0.089 5.827 9.779 1.00 94.00 87 ALA A CA 1
ATOM 664 C C . ALA A 1 87 ? 0.138 6.734 8.555 1.00 94.00 87 ALA A C 1
ATOM 666 O O . ALA A 1 87 ? 0.681 6.348 7.518 1.00 94.00 87 ALA A O 1
ATOM 667 N N . VAL A 1 88 ? -0.368 7.960 8.680 1.00 91.94 88 VAL A N 1
ATOM 668 C CA . VAL A 1 88 ? -0.391 8.918 7.573 1.00 91.94 88 VAL A CA 1
ATOM 669 C C . VAL A 1 88 ? 1.024 9.391 7.218 1.00 91.94 88 VAL A C 1
ATOM 671 O O . VAL A 1 88 ? 1.341 9.545 6.036 1.00 91.94 88 VAL A O 1
ATOM 674 N N . SER A 1 89 ? 1.904 9.544 8.212 1.00 88.62 89 SER A N 1
ATOM 675 C CA . SER A 1 89 ? 3.303 9.950 8.001 1.00 88.62 89 SER A CA 1
ATOM 676 C C . SER A 1 89 ? 4.178 8.840 7.406 1.00 88.62 89 SER A C 1
ATOM 678 O O . SER A 1 89 ? 5.143 9.135 6.701 1.00 88.62 89 SER A O 1
ATOM 680 N N . SER A 1 90 ? 3.848 7.569 7.659 1.00 87.81 90 SER A N 1
ATOM 681 C CA . SER A 1 90 ? 4.626 6.400 7.212 1.00 87.81 90 SER A CA 1
ATOM 682 C C . SER A 1 90 ? 3.979 5.595 6.075 1.00 87.81 90 SER A C 1
ATOM 684 O O . SER A 1 90 ? 4.569 4.620 5.613 1.00 87.81 90 SER A O 1
ATOM 686 N N . ARG A 1 91 ? 2.812 6.026 5.569 1.00 88.25 91 ARG A N 1
ATOM 687 C CA . ARG A 1 91 ? 1.999 5.310 4.563 1.00 88.25 91 ARG A CA 1
ATOM 688 C C . ARG A 1 91 ? 1.637 3.887 4.990 1.00 88.25 91 ARG A C 1
ATOM 690 O O . ARG A 1 91 ? 1.763 2.943 4.207 1.00 88.25 91 ARG A O 1
ATOM 697 N N . GLN A 1 92 ? 1.165 3.734 6.222 1.00 94.38 92 GLN A N 1
ATOM 698 C CA . GLN A 1 92 ? 0.503 2.494 6.615 1.00 94.38 92 GLN A CA 1
ATOM 699 C C . GLN A 1 92 ? -0.818 2.376 5.851 1.00 94.38 92 GLN A C 1
ATOM 701 O O . GLN A 1 92 ? -1.602 3.324 5.779 1.00 94.38 92 GLN A O 1
ATOM 706 N N . LEU A 1 93 ? -1.021 1.215 5.240 1.00 94.81 93 LEU A N 1
ATOM 707 C CA . LEU A 1 93 ? -2.164 0.907 4.384 1.00 94.81 93 LEU A CA 1
ATOM 708 C C . LEU A 1 93 ? -3.203 0.067 5.124 1.00 94.81 93 LEU A C 1
ATOM 710 O O . LEU A 1 93 ? -4.385 0.141 4.809 1.00 94.81 93 LEU A O 1
ATOM 714 N N . LEU A 1 94 ? -2.757 -0.714 6.110 1.00 96.69 94 LEU A N 1
ATOM 715 C CA . LEU A 1 94 ? -3.589 -1.650 6.846 1.00 96.69 94 LEU A CA 1
ATOM 716 C C . LEU A 1 94 ? -3.237 -1.616 8.330 1.00 96.69 94 LEU A C 1
ATOM 718 O O . LEU A 1 94 ? -2.070 -1.760 8.705 1.00 96.69 94 LEU A O 1
ATOM 722 N N . TRP A 1 95 ? -4.255 -1.494 9.169 1.00 97.31 95 TRP A N 1
ATOM 723 C CA . TRP A 1 95 ? -4.156 -1.816 10.584 1.00 97.31 95 TRP A CA 1
ATOM 724 C C . TRP A 1 95 ? -4.849 -3.133 10.870 1.00 97.31 95 TRP A C 1
ATOM 726 O O . TRP A 1 95 ? -5.915 -3.411 10.328 1.00 97.31 95 TRP A O 1
ATOM 736 N N . LEU A 1 96 ? -4.226 -3.923 11.734 1.00 95.94 96 LEU A N 1
ATOM 737 C CA . LEU A 1 96 ? -4.720 -5.200 12.220 1.00 95.94 96 LEU A CA 1
ATOM 738 C C . LEU A 1 96 ? -4.859 -5.125 13.735 1.00 95.94 96 LEU A C 1
ATOM 740 O O . LEU A 1 96 ? -4.012 -4.549 14.417 1.00 95.94 96 LEU A O 1
ATOM 744 N N . SER A 1 97 ? -5.910 -5.718 14.281 1.00 94.88 97 SER A N 1
ATOM 745 C CA . SER A 1 97 ? -6.042 -5.884 15.726 1.00 94.88 97 SER A CA 1
ATOM 746 C C . SER A 1 97 ? -6.978 -7.035 16.047 1.00 94.88 97 SER A C 1
ATOM 748 O O . SER A 1 97 ? -7.675 -7.550 15.178 1.00 94.88 97 SER A O 1
ATOM 750 N N . SER A 1 98 ? -6.980 -7.461 17.301 1.00 93.50 98 SER A N 1
ATOM 751 C CA . SER A 1 98 ? -7.875 -8.502 17.791 1.00 93.50 98 SER A CA 1
ATOM 752 C C . SER A 1 98 ? -8.650 -7.995 18.997 1.00 93.50 98 SER A C 1
ATOM 754 O O . SER A 1 98 ? -8.051 -7.529 19.978 1.00 93.50 98 SER A O 1
ATOM 756 N N . LEU A 1 99 ? -9.972 -8.125 18.925 1.00 94.25 99 LEU A N 1
ATOM 757 C CA . LEU A 1 99 ? -10.916 -7.660 19.940 1.00 94.25 99 LEU A CA 1
ATOM 758 C C . LEU A 1 99 ? -11.764 -8.826 20.459 1.00 94.25 99 LEU A C 1
ATOM 760 O O . LEU A 1 99 ? -12.082 -9.722 19.678 1.00 94.25 99 LEU A O 1
ATOM 764 N N . PRO A 1 100 ? -12.190 -8.827 21.732 1.00 94.12 100 PRO A N 1
ATOM 765 C CA . PRO A 1 100 ? -13.294 -9.673 22.173 1.00 94.12 100 PRO A CA 1
ATOM 766 C C . PRO A 1 100 ? -14.512 -9.481 21.280 1.00 94.12 100 PRO A C 1
ATOM 768 O O . PRO A 1 100 ? -14.826 -8.358 20.883 1.00 94.12 100 PRO A O 1
ATOM 771 N N . LYS A 1 101 ? -15.232 -10.568 20.995 1.00 91.75 101 LYS A N 1
ATOM 772 C CA . LYS A 1 101 ? -16.414 -10.520 20.126 1.00 91.75 101 LYS A CA 1
ATOM 773 C C . LYS A 1 101 ? -17.435 -9.457 20.557 1.00 91.75 101 LYS A C 1
ATOM 775 O O . LYS A 1 101 ? -18.007 -8.802 19.695 1.00 91.75 101 LYS A O 1
ATOM 780 N N . SER A 1 102 ? -17.641 -9.266 21.860 1.00 92.19 102 SER A N 1
ATOM 781 C CA . SER A 1 102 ? -18.592 -8.279 22.396 1.00 92.19 102 SER A CA 1
ATOM 782 C C . SER A 1 102 ? -18.142 -6.816 22.270 1.00 92.19 102 SER A C 1
ATOM 784 O O . SER A 1 102 ? -18.959 -5.909 22.427 1.00 92.19 102 SER A O 1
ATOM 786 N N . ASP A 1 103 ? -16.865 -6.568 21.979 1.00 94.56 103 ASP A N 1
ATOM 787 C CA . ASP A 1 103 ? -16.311 -5.218 21.865 1.00 94.56 103 ASP A CA 1
ATOM 788 C C . ASP A 1 103 ? -16.292 -4.707 20.415 1.00 94.56 103 ASP A C 1
ATOM 790 O O . ASP A 1 103 ? -16.184 -3.502 20.195 1.00 94.56 103 ASP A O 1
ATOM 794 N N . VAL A 1 104 ? -16.438 -5.595 19.423 1.00 94.75 104 VAL A N 1
ATOM 795 C CA . VAL A 1 104 ? -16.406 -5.237 17.992 1.00 94.75 104 VAL A CA 1
ATOM 796 C C . VAL A 1 104 ? -17.466 -4.186 17.655 1.00 94.75 104 VAL A C 1
ATOM 798 O O . VAL A 1 104 ? -17.150 -3.186 17.012 1.00 94.75 104 VAL A O 1
ATOM 801 N N . ASP A 1 105 ? -18.696 -4.372 18.135 1.00 93.56 105 ASP A N 1
ATOM 802 C CA . ASP A 1 105 ? -19.807 -3.461 17.842 1.00 93.56 105 ASP A CA 1
ATOM 803 C C . ASP A 1 105 ? -19.622 -2.089 18.510 1.00 93.56 105 ASP A C 1
ATOM 805 O O . ASP A 1 105 ? -19.998 -1.065 17.946 1.00 93.56 105 ASP A O 1
ATOM 809 N N . LYS A 1 106 ? -18.957 -2.034 19.673 1.00 93.31 106 LYS A N 1
ATOM 810 C CA . LYS A 1 106 ? -18.617 -0.760 20.331 1.00 93.31 106 LYS A CA 1
ATOM 811 C C . LYS A 1 106 ? -17.590 0.026 19.523 1.00 93.31 106 LYS A C 1
ATOM 813 O O . LYS A 1 106 ? -17.750 1.224 19.312 1.00 93.31 106 LYS A O 1
ATOM 818 N N . VAL A 1 107 ? -16.545 -0.652 19.046 1.00 95.31 107 VAL A N 1
ATOM 819 C CA . VAL A 1 107 ? -15.505 -0.016 18.226 1.00 95.31 107 VAL A CA 1
ATOM 820 C C . VAL A 1 107 ? -16.082 0.455 16.890 1.00 95.31 107 VAL A C 1
ATOM 822 O O . VAL A 1 107 ? -15.766 1.557 16.443 1.00 95.31 107 VAL A O 1
ATOM 825 N N . ARG A 1 108 ? -16.981 -0.329 16.287 1.00 95.50 108 ARG A N 1
ATOM 826 C CA . ARG A 1 108 ? -17.751 0.071 15.102 1.00 95.50 108 ARG A CA 1
ATOM 827 C C . ARG A 1 108 ? -18.619 1.301 15.339 1.00 95.50 108 ARG A C 1
ATOM 829 O O . ARG A 1 108 ? -18.578 2.212 14.523 1.00 95.50 108 ARG A O 1
ATOM 836 N N . ALA A 1 109 ? -19.307 1.384 16.475 1.00 93.19 109 ALA A N 1
ATOM 837 C CA . ALA A 1 109 ? -20.122 2.548 16.813 1.00 93.19 109 ALA A CA 1
ATOM 838 C C . ALA A 1 109 ? -19.303 3.849 16.937 1.00 93.19 109 ALA A C 1
ATOM 840 O O . ALA A 1 109 ? -19.822 4.929 16.664 1.00 93.19 109 ALA A O 1
ATOM 841 N N . ILE A 1 110 ? -18.028 3.763 17.338 1.00 94.44 110 ILE A N 1
ATOM 842 C CA . ILE A 1 110 ? -17.133 4.927 17.455 1.00 94.44 110 ILE A CA 1
ATOM 843 C C . ILE A 1 110 ? -16.488 5.278 16.108 1.00 94.44 110 ILE A C 1
ATOM 845 O O . ILE A 1 110 ? -16.469 6.442 15.705 1.00 94.44 110 ILE A O 1
ATOM 849 N N . LEU A 1 111 ? -15.922 4.286 15.414 1.00 94.56 111 LEU A N 1
ATOM 850 C CA . LEU A 1 111 ? -15.150 4.528 14.193 1.00 94.56 111 LEU A CA 1
ATOM 851 C C . LEU A 1 111 ? -16.039 4.672 12.954 1.00 94.56 111 LEU A C 1
ATOM 853 O O . LEU A 1 111 ? -15.762 5.523 12.109 1.00 94.56 111 LEU A O 1
ATOM 857 N N . GLY A 1 112 ? -17.100 3.873 12.874 1.00 93.00 112 GLY A N 1
ATOM 858 C CA . GLY A 1 112 ? -17.991 3.693 11.731 1.00 93.00 112 GLY A CA 1
ATOM 859 C C . GLY A 1 112 ? -18.104 2.212 11.349 1.00 93.00 112 GLY A C 1
ATOM 860 O O . GLY A 1 112 ? -17.087 1.522 11.226 1.00 93.00 112 GLY A O 1
ATOM 861 N N . ASP A 1 113 ? -19.333 1.734 11.129 1.00 89.25 113 ASP A N 1
ATOM 862 C CA . ASP A 1 113 ? -19.627 0.324 10.817 1.00 89.25 113 ASP A CA 1
ATOM 863 C C . ASP A 1 113 ? -18.876 -0.174 9.573 1.00 89.25 113 ASP A C 1
ATOM 865 O O . ASP A 1 113 ? -18.282 -1.254 9.591 1.00 89.25 113 ASP A O 1
ATOM 869 N N . ASP A 1 114 ? -18.823 0.657 8.531 1.00 92.00 114 ASP A N 1
ATOM 870 C CA . ASP A 1 114 ? -18.211 0.331 7.237 1.00 92.00 114 ASP A CA 1
ATOM 871 C C . ASP A 1 114 ? -16.675 0.388 7.235 1.00 92.00 114 ASP A C 1
ATOM 873 O O . ASP A 1 114 ? -16.057 0.112 6.211 1.00 92.00 114 ASP A O 1
ATOM 877 N N . LEU A 1 115 ? -16.042 0.778 8.348 1.00 95.00 115 LEU A N 1
ATOM 878 C CA . LEU A 1 115 ? -14.583 0.930 8.434 1.00 95.00 115 LEU A CA 1
ATOM 879 C C . LEU A 1 115 ? -13.897 -0.210 9.185 1.00 95.00 115 LEU A C 1
ATOM 881 O O . LEU A 1 115 ? -12.699 -0.430 8.999 1.00 95.00 115 LEU A O 1
ATOM 885 N N . VAL A 1 116 ? -14.625 -0.900 10.068 1.00 96.31 116 VAL A N 1
ATOM 886 C CA . VAL A 1 116 ? -14.078 -1.964 10.917 1.00 96.31 116 VAL A CA 1
ATOM 887 C C . VAL A 1 116 ? -14.558 -3.313 10.401 1.00 96.31 116 VAL A C 1
ATOM 889 O O . VAL A 1 116 ? -15.685 -3.760 10.651 1.00 96.31 116 VAL A O 1
ATOM 892 N N . HIS A 1 117 ? -13.660 -3.997 9.704 1.00 96.62 117 HIS A N 1
ATOM 893 C CA . HIS A 1 117 ? -13.963 -5.249 9.029 1.00 96.62 117 HIS A CA 1
ATOM 894 C C . HIS A 1 117 ? -13.464 -6.431 9.848 1.00 96.62 117 HIS A C 1
ATOM 896 O O . HIS A 1 117 ? -12.325 -6.440 10.312 1.00 96.62 117 HIS A O 1
ATOM 902 N N . VAL A 1 118 ? -14.308 -7.449 10.005 1.00 96.12 118 VAL A N 1
ATOM 903 C CA . VAL A 1 118 ? -13.902 -8.735 10.578 1.00 96.12 118 VAL A CA 1
ATOM 904 C C . VAL A 1 118 ? -13.292 -9.562 9.459 1.00 96.12 118 VAL A C 1
ATOM 906 O O . VAL A 1 118 ? -14.003 -9.983 8.555 1.00 96.12 118 VAL A O 1
ATOM 909 N N . VAL A 1 119 ? -11.986 -9.800 9.532 1.00 94.31 119 VAL A N 1
ATOM 910 C CA . VAL A 1 119 ? -11.216 -10.397 8.429 1.00 94.31 119 VAL A CA 1
ATOM 911 C C . VAL A 1 119 ? -10.921 -11.879 8.635 1.00 94.31 119 VAL A C 1
ATOM 913 O O . VAL A 1 119 ? -10.112 -12.449 7.916 1.00 94.31 119 VAL A O 1
ATOM 916 N N . GLY A 1 120 ? -11.532 -12.527 9.623 1.00 91.88 120 GLY A N 1
ATOM 917 C CA . GLY A 1 120 ? -11.280 -13.936 9.911 1.00 91.88 120 GLY A CA 1
ATOM 918 C C . GLY A 1 120 ? -12.143 -14.495 11.041 1.00 91.88 120 GLY A C 1
ATOM 919 O O . GLY A 1 120 ? -12.858 -13.745 11.713 1.00 91.88 120 GLY A O 1
ATOM 920 N N . PRO A 1 121 ? -12.102 -15.820 11.262 1.00 91.31 121 PRO A N 1
ATOM 921 C CA . PRO A 1 121 ? -12.850 -16.466 12.330 1.00 91.31 121 PRO A CA 1
ATOM 922 C C . PRO A 1 121 ? -12.322 -16.066 13.710 1.00 91.31 121 PRO A C 1
ATOM 924 O O . PRO A 1 121 ? -11.135 -15.799 13.898 1.00 91.31 121 PRO A O 1
ATOM 927 N N . ALA A 1 122 ? -13.217 -16.080 14.698 1.00 91.69 122 ALA A N 1
ATOM 928 C CA . ALA A 1 122 ? -12.841 -15.844 16.083 1.00 91.69 122 ALA A CA 1
ATOM 929 C C . ALA A 1 122 ? -11.954 -16.986 16.609 1.00 91.69 122 ALA A C 1
ATOM 931 O O . ALA A 1 122 ? -12.259 -18.164 16.405 1.00 91.69 122 ALA A O 1
ATOM 932 N N . LEU A 1 123 ? -10.884 -16.636 17.316 1.00 89.75 123 LEU A N 1
ATOM 933 C CA . LEU A 1 123 ? -9.961 -17.573 17.945 1.00 89.75 123 LEU A CA 1
ATOM 934 C C . LEU A 1 123 ? -10.184 -17.579 19.457 1.00 89.75 123 LEU A C 1
ATOM 936 O O . LEU A 1 123 ? -10.171 -16.535 20.106 1.00 89.75 123 LEU A O 1
ATOM 940 N N . ALA A 1 124 ? -10.388 -18.764 20.022 1.00 89.19 124 ALA A N 1
ATOM 941 C CA . ALA A 1 124 ? -10.513 -18.924 21.462 1.00 89.19 124 ALA A CA 1
ATOM 942 C C . ALA A 1 124 ? -9.164 -18.647 22.156 1.00 89.19 124 ALA A C 1
ATOM 944 O O . ALA A 1 124 ? -8.107 -19.015 21.640 1.00 89.19 124 ALA A O 1
ATOM 945 N N . VAL A 1 125 ? -9.197 -17.958 23.301 1.00 86.62 125 VAL A N 1
ATOM 946 C CA . VAL A 1 125 ? -7.982 -17.439 23.958 1.00 86.62 125 VAL A CA 1
ATOM 947 C C . VAL A 1 125 ? -7.077 -18.555 24.483 1.00 86.62 125 VAL A C 1
ATOM 949 O O . VAL A 1 125 ? -5.861 -18.414 24.484 1.00 86.62 125 VAL A O 1
ATOM 952 N N . ASP A 1 126 ? -7.654 -19.694 24.856 1.00 83.56 126 ASP A N 1
ATOM 953 C CA . ASP A 1 126 ? -6.944 -20.916 25.252 1.00 83.56 126 ASP A CA 1
ATOM 954 C C . ASP A 1 126 ? -6.099 -21.523 24.121 1.00 83.56 126 ASP A C 1
ATOM 956 O O . ASP A 1 126 ? -5.161 -22.277 24.376 1.00 83.56 126 ASP A O 1
ATOM 960 N N . LYS A 1 127 ? -6.416 -21.191 22.865 1.00 84.56 127 LYS A N 1
ATOM 961 C CA . LYS A 1 127 ? -5.685 -21.644 21.675 1.00 84.56 127 LYS A CA 1
ATOM 962 C C . LYS A 1 127 ? -4.648 -20.637 21.189 1.00 84.56 127 LYS A C 1
ATOM 964 O O . LYS A 1 127 ? -3.990 -20.890 20.177 1.00 84.56 127 LYS A O 1
ATOM 969 N N . LEU A 1 128 ? -4.515 -19.501 21.871 1.00 84.44 128 LEU A N 1
ATOM 970 C CA . LEU A 1 128 ? -3.518 -18.495 21.546 1.00 84.44 128 LEU A CA 1
ATOM 971 C C . LEU A 1 128 ? -2.116 -19.019 21.887 1.00 84.44 128 LEU A C 1
ATOM 973 O O . LEU A 1 128 ? -1.913 -19.674 22.907 1.00 84.44 128 LEU A O 1
ATOM 977 N N . ASN A 1 129 ? -1.144 -18.721 21.029 1.00 83.94 129 ASN A N 1
ATOM 978 C CA . ASN A 1 129 ? 0.257 -19.000 21.310 1.00 83.94 129 ASN A CA 1
ATOM 979 C C . ASN A 1 129 ? 0.970 -17.699 21.696 1.00 83.94 129 ASN A C 1
ATOM 981 O O . ASN A 1 129 ? 1.327 -16.909 20.817 1.00 83.94 129 ASN A O 1
ATOM 985 N N . ASP A 1 130 ? 1.178 -17.506 22.998 1.00 80.38 130 ASP A N 1
ATOM 986 C CA . ASP A 1 130 ? 1.819 -16.312 23.562 1.00 80.38 130 ASP A CA 1
ATOM 987 C C . ASP A 1 130 ? 3.256 -16.103 23.057 1.00 80.38 130 ASP A C 1
ATOM 989 O O . ASP A 1 130 ? 3.699 -14.964 22.945 1.00 80.38 130 ASP A O 1
ATOM 993 N N . ASP A 1 131 ? 3.955 -17.172 22.656 1.00 82.06 131 ASP A N 1
ATOM 994 C CA . ASP A 1 131 ? 5.301 -17.072 22.072 1.00 82.06 131 ASP A CA 1
ATOM 995 C C . ASP A 1 131 ? 5.297 -16.383 20.694 1.00 82.06 131 ASP A C 1
ATOM 997 O O . ASP A 1 131 ? 6.341 -15.956 20.195 1.00 82.06 131 ASP A O 1
ATOM 1001 N N . ILE A 1 132 ? 4.135 -16.328 20.032 1.00 82.62 132 ILE A N 1
ATOM 1002 C CA . ILE A 1 132 ? 3.972 -15.722 18.708 1.00 82.62 132 ILE A CA 1
ATOM 1003 C C . ILE A 1 132 ? 3.375 -14.328 18.841 1.00 82.62 132 ILE A C 1
ATOM 1005 O O . ILE A 1 132 ? 3.950 -13.386 18.301 1.00 82.62 132 ILE A O 1
ATOM 1009 N N . LEU A 1 133 ? 2.228 -14.202 19.511 1.00 84.25 133 LEU A N 1
ATOM 1010 C CA . LEU A 1 133 ? 1.512 -12.943 19.681 1.00 84.25 133 LEU A CA 1
ATOM 1011 C C . LEU A 1 133 ? 1.069 -12.805 21.135 1.00 84.25 133 LEU A C 1
ATOM 1013 O O . LEU A 1 133 ? 0.128 -13.466 21.569 1.00 84.25 133 LEU A O 1
ATOM 1017 N N . GLU A 1 134 ? 1.720 -11.901 21.857 1.00 84.62 134 GLU A N 1
ATOM 1018 C CA . GLU A 1 134 ? 1.350 -11.576 23.226 1.00 84.62 134 GLU A CA 1
ATOM 1019 C C . GLU A 1 134 ? 0.051 -10.762 23.248 1.00 84.62 134 GLU A C 1
ATOM 1021 O O . GLU A 1 134 ? -0.105 -9.763 22.541 1.00 84.62 134 GLU A O 1
ATOM 1026 N N . VAL A 1 135 ? -0.896 -11.198 24.075 1.00 84.38 135 VAL A N 1
ATOM 1027 C CA . VAL A 1 135 ? -2.160 -10.499 24.312 1.00 84.38 135 VAL A CA 1
ATOM 1028 C C . VAL A 1 135 ? -2.258 -10.153 25.801 1.00 84.38 135 VAL A C 1
ATOM 1030 O O . VAL A 1 135 ? -1.937 -11.007 26.630 1.00 84.38 135 VAL A O 1
ATOM 1033 N N . PRO A 1 136 ? -2.735 -8.945 26.170 1.00 86.12 136 PRO A N 1
ATOM 1034 C CA . PRO A 1 136 ? -2.855 -8.533 27.566 1.00 86.12 136 PRO A CA 1
ATOM 1035 C C . PRO A 1 136 ? -3.630 -9.523 28.442 1.00 86.12 136 PRO A C 1
ATOM 1037 O O . PRO A 1 136 ? -4.713 -9.984 28.072 1.00 86.12 136 PRO A O 1
ATOM 1040 N N . ASP A 1 137 ? -3.144 -9.760 29.662 1.00 85.06 137 ASP A N 1
ATOM 1041 C CA . ASP A 1 137 ? -3.763 -10.685 30.624 1.00 85.06 137 ASP A CA 1
ATOM 1042 C C . ASP A 1 137 ? -5.227 -10.365 30.933 1.00 85.06 137 ASP A C 1
ATOM 1044 O O . ASP A 1 137 ? -6.025 -11.266 31.192 1.00 85.06 137 ASP A O 1
ATOM 1048 N N . ALA A 1 138 ? -5.604 -9.085 30.890 1.00 84.38 138 ALA A N 1
ATOM 1049 C CA . ALA A 1 138 ? -6.985 -8.655 31.093 1.00 84.38 138 ALA A CA 1
ATOM 1050 C C . ALA A 1 138 ? -7.951 -9.322 30.096 1.00 84.38 138 ALA A C 1
ATOM 1052 O O . ALA A 1 138 ? -9.052 -9.719 30.475 1.00 84.38 138 ALA A O 1
ATOM 1053 N N . LEU A 1 139 ? -7.520 -9.515 28.845 1.00 84.44 139 LEU A N 1
ATOM 1054 C CA . LEU A 1 139 ? -8.302 -10.216 27.827 1.00 84.44 139 LEU A CA 1
ATOM 1055 C C . LEU A 1 139 ? -8.343 -11.720 28.074 1.00 84.44 139 LEU A C 1
ATOM 1057 O O . LEU A 1 139 ? -9.401 -12.331 27.938 1.00 84.44 139 LEU A O 1
ATOM 1061 N N . LYS A 1 140 ? -7.218 -12.308 28.496 1.00 84.94 140 LYS A N 1
ATOM 1062 C CA . LYS A 1 140 ? -7.149 -13.734 28.843 1.00 84.94 140 LYS A CA 1
ATOM 1063 C C . LYS A 1 140 ? -8.104 -14.087 29.973 1.00 84.94 140 LYS A C 1
ATOM 1065 O O . LYS A 1 140 ? -8.831 -15.069 29.871 1.00 84.94 140 LYS A O 1
ATOM 1070 N N . ARG A 1 141 ? -8.172 -13.243 31.006 1.00 86.19 141 ARG A N 1
ATOM 1071 C CA . ARG A 1 141 ? -9.104 -13.411 32.134 1.00 86.19 141 ARG A CA 1
ATOM 1072 C C . ARG A 1 141 ? -10.568 -13.323 31.716 1.00 86.19 141 ARG A C 1
ATOM 1074 O O . ARG A 1 141 ? -11.402 -13.980 32.327 1.00 86.19 141 ARG A O 1
ATOM 1081 N N . ARG A 1 142 ? -10.882 -12.527 30.690 1.00 87.88 142 ARG A N 1
ATOM 1082 C CA . ARG A 1 142 ? -12.246 -12.404 30.160 1.00 87.88 142 ARG A CA 1
ATOM 1083 C C . ARG A 1 142 ? -12.696 -13.674 29.432 1.00 87.88 142 ARG A C 1
ATOM 1085 O O . ARG A 1 142 ? -13.886 -13.957 29.409 1.00 87.88 142 ARG A O 1
ATOM 1092 N N . GLY A 1 143 ? -11.762 -14.435 28.852 1.00 86.38 143 GLY A N 1
ATOM 1093 C CA . GLY A 1 143 ? -12.026 -15.739 28.230 1.00 86.38 143 GLY A CA 1
ATOM 1094 C C . GLY A 1 143 ? -12.883 -15.695 26.958 1.00 86.38 143 GLY A C 1
ATOM 1095 O O . GLY A 1 143 ? -13.238 -16.741 26.419 1.00 86.38 143 GLY A O 1
ATOM 1096 N N . GLU A 1 144 ? -13.222 -14.504 26.463 1.00 91.75 144 GLU A N 1
ATOM 1097 C CA . GLU A 1 144 ? -14.002 -14.332 25.239 1.00 91.75 144 GLU A CA 1
ATOM 1098 C C . GLU A 1 144 ? -13.149 -14.591 23.992 1.00 91.75 144 GLU A C 1
ATOM 1100 O O . GLU A 1 144 ? -11.998 -14.154 23.939 1.00 91.75 144 GLU A O 1
ATOM 1105 N N . PRO A 1 145 ? -13.706 -15.234 22.951 1.00 92.75 145 PRO A N 1
ATOM 1106 C CA . PRO A 1 145 ? -12.972 -15.464 21.719 1.00 92.75 145 PRO A CA 1
ATOM 1107 C C . PRO A 1 145 ? -12.612 -14.131 21.049 1.00 92.75 145 PRO A C 1
ATOM 1109 O O . PRO A 1 145 ? -13.439 -13.219 20.938 1.00 92.75 145 PRO A O 1
ATOM 1112 N N . LEU A 1 146 ? -11.366 -14.043 20.588 1.00 93.25 146 LEU A N 1
ATOM 1113 C CA . LEU A 1 146 ? -10.804 -12.871 19.935 1.00 93.25 146 LEU A CA 1
ATOM 1114 C C . LEU A 1 146 ? -11.113 -12.906 18.443 1.00 93.25 146 LEU A C 1
ATOM 1116 O O . LEU A 1 146 ? -10.784 -13.863 17.745 1.00 93.25 146 LEU A O 1
ATOM 1120 N N . VAL A 1 147 ? -11.722 -11.840 17.950 1.00 94.50 147 VAL A N 1
ATOM 1121 C CA . VAL A 1 147 ? -12.070 -11.646 16.548 1.00 94.50 147 VAL A CA 1
ATOM 1122 C C . VAL A 1 147 ? -10.980 -10.804 15.883 1.00 94.50 147 VAL A C 1
ATOM 1124 O O . VAL A 1 147 ? -10.702 -9.701 16.366 1.00 94.50 147 VAL A O 1
ATOM 1127 N N . PRO A 1 148 ? -10.354 -11.286 14.794 1.00 94.94 148 PRO A N 1
ATOM 1128 C CA . PRO A 1 148 ? -9.412 -10.486 14.030 1.00 94.94 148 PRO A CA 1
ATOM 1129 C C . PRO A 1 148 ? -10.161 -9.424 13.221 1.00 94.94 148 PRO A C 1
ATOM 1131 O O . PRO A 1 148 ? -11.044 -9.732 12.417 1.00 94.94 148 PRO A O 1
ATOM 1134 N N . ILE A 1 149 ? -9.782 -8.168 13.426 1.00 96.25 149 ILE A N 1
ATOM 1135 C CA . ILE A 1 149 ? -10.312 -7.020 12.701 1.00 96.25 149 ILE A CA 1
ATOM 1136 C C . ILE A 1 149 ? -9.220 -6.326 11.896 1.00 96.25 149 ILE A C 1
ATOM 1138 O O . ILE A 1 149 ? -8.037 -6.361 12.249 1.00 96.25 149 ILE A O 1
ATOM 1142 N N . ALA A 1 150 ? -9.639 -5.659 10.829 1.00 96.88 150 ALA A N 1
ATOM 1143 C CA . ALA A 1 150 ? -8.786 -4.796 10.041 1.00 96.88 150 ALA A CA 1
ATOM 1144 C C . ALA A 1 150 ? -9.491 -3.492 9.669 1.00 96.88 150 ALA A C 1
ATOM 1146 O O . ALA A 1 150 ? -10.715 -3.447 9.532 1.00 96.88 150 ALA A O 1
ATOM 1147 N N . LEU A 1 151 ? -8.693 -2.444 9.469 1.00 96.75 151 LEU A N 1
ATOM 1148 C CA . LEU A 1 151 ? -9.152 -1.194 8.875 1.00 96.75 151 LEU A CA 1
ATOM 1149 C C . LEU A 1 151 ? -8.057 -0.517 8.055 1.00 96.75 151 LEU A C 1
ATOM 1151 O O . LEU A 1 151 ? -6.863 -0.777 8.226 1.00 96.75 151 LEU A O 1
ATOM 1155 N N . SER A 1 152 ? -8.476 0.411 7.201 1.00 96.75 152 SER A N 1
ATOM 1156 C CA . SER A 1 152 ? -7.575 1.292 6.469 1.00 96.75 152 SER A CA 1
ATOM 1157 C C . SER A 1 152 ? -7.490 2.658 7.148 1.00 96.75 152 SER A C 1
ATOM 1159 O O . SER A 1 152 ? -8.502 3.358 7.231 1.00 96.75 152 SER A O 1
ATOM 1161 N N . PRO A 1 153 ? -6.291 3.105 7.567 1.00 95.81 153 PRO A N 1
ATOM 1162 C CA . PRO A 1 153 ? -6.108 4.442 8.142 1.00 95.81 153 PRO A CA 1
ATOM 1163 C C . PRO A 1 153 ? -6.516 5.540 7.159 1.00 95.81 153 PRO A C 1
ATOM 1165 O O . PRO A 1 153 ? -7.029 6.590 7.531 1.00 95.81 153 PRO A O 1
ATOM 1168 N N . THR A 1 154 ? -6.300 5.278 5.872 1.00 95.00 154 THR A N 1
ATOM 1169 C 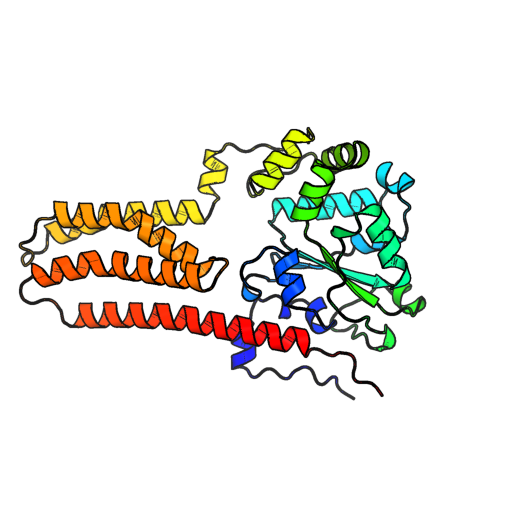CA . THR A 1 154 ? -6.662 6.188 4.791 1.00 95.00 154 THR A CA 1
ATOM 1170 C C . THR A 1 154 ? -8.176 6.249 4.606 1.00 95.00 154 THR A C 1
ATOM 1172 O O . THR A 1 154 ? -8.717 7.345 4.476 1.00 95.00 154 THR A O 1
ATOM 1175 N N . ALA A 1 155 ? -8.875 5.108 4.647 1.00 95.75 155 ALA A N 1
ATOM 1176 C CA . ALA A 1 155 ? -10.337 5.104 4.614 1.00 95.75 155 ALA A CA 1
ATOM 1177 C C . ALA A 1 155 ? -10.928 5.838 5.825 1.00 95.75 155 ALA A C 1
ATOM 1179 O O . ALA A 1 155 ? -11.836 6.643 5.646 1.00 95.75 155 ALA A O 1
ATOM 1180 N N . LEU A 1 156 ? -10.350 5.652 7.019 1.00 96.44 156 LEU A N 1
ATOM 1181 C CA . LEU A 1 156 ? -10.752 6.362 8.237 1.00 96.44 156 LEU A CA 1
ATOM 1182 C C . LEU A 1 156 ? -10.623 7.884 8.088 1.00 96.44 156 LEU A C 1
ATOM 1184 O O . LEU A 1 156 ? -11.597 8.603 8.300 1.00 96.44 156 LEU A O 1
ATOM 1188 N N . VAL A 1 157 ? -9.456 8.379 7.650 1.00 96.19 157 VAL A N 1
ATOM 1189 C CA . VAL A 1 157 ? -9.239 9.816 7.389 1.00 96.19 157 VAL A CA 1
ATOM 1190 C C . VAL A 1 157 ? -10.268 10.350 6.396 1.00 96.19 157 VAL A C 1
ATOM 1192 O O . VAL A 1 157 ? -10.831 11.422 6.603 1.00 96.19 157 VAL A O 1
ATOM 1195 N N . HIS A 1 158 ? -10.534 9.615 5.317 1.00 96.12 158 HIS A N 1
ATOM 1196 C CA . HIS A 1 158 ? -11.486 10.047 4.301 1.00 96.12 158 HIS A CA 1
ATOM 1197 C C . HIS A 1 158 ? -12.931 10.052 4.790 1.00 96.12 158 HIS A C 1
ATOM 1199 O O . HIS A 1 158 ? -13.645 11.018 4.514 1.00 96.12 158 HIS A O 1
ATOM 1205 N N . ALA A 1 159 ? -13.351 9.008 5.499 1.00 96.25 159 ALA A N 1
ATOM 1206 C CA . ALA A 1 159 ? -14.694 8.893 6.042 1.00 96.25 159 ALA A CA 1
ATOM 1207 C C . ALA A 1 159 ? -14.959 10.002 7.061 1.00 96.25 159 ALA A C 1
ATOM 1209 O O . ALA A 1 159 ? -15.945 10.719 6.935 1.00 96.25 159 ALA A O 1
ATOM 1210 N N . TRP A 1 160 ? -14.039 10.229 8.001 1.00 96.75 160 TRP A N 1
ATOM 1211 C CA . TRP A 1 160 ? -14.194 11.280 9.008 1.00 96.75 160 TRP A CA 1
ATOM 1212 C C . TRP A 1 160 ? -14.101 12.687 8.423 1.00 96.75 160 TRP A C 1
ATOM 1214 O O . TRP A 1 160 ? -14.832 13.574 8.854 1.00 96.75 160 TRP A O 1
ATOM 1224 N N . ALA A 1 161 ? -13.284 12.896 7.387 1.00 96.31 161 ALA A N 1
ATOM 1225 C CA . ALA A 1 161 ? -13.221 14.186 6.707 1.00 96.31 161 ALA A CA 1
ATOM 1226 C C . ALA A 1 161 ? -14.518 14.567 5.973 1.00 96.31 161 ALA A C 1
ATOM 1228 O O . ALA A 1 161 ? -14.759 15.751 5.751 1.00 96.31 161 ALA A O 1
ATOM 1229 N N . HIS A 1 162 ? -15.343 13.586 5.591 1.00 95.00 162 HIS A N 1
ATOM 1230 C CA . HIS A 1 162 ? -16.667 13.804 4.990 1.00 95.00 162 HIS A CA 1
ATOM 1231 C C . HIS A 1 162 ? -17.814 13.483 5.960 1.00 95.00 162 HIS A C 1
ATOM 1233 O O . HIS A 1 162 ? -18.976 13.503 5.560 1.00 95.00 162 HIS A O 1
ATOM 1239 N N . GLY A 1 163 ? -17.483 13.166 7.211 1.00 93.81 163 GLY A N 1
ATOM 1240 C CA . GLY A 1 163 ? -18.423 12.749 8.235 1.00 93.81 163 GLY A CA 1
ATOM 1241 C C . GLY A 1 163 ? -19.047 13.928 8.973 1.00 93.81 163 GLY A C 1
ATOM 1242 O O . GLY A 1 163 ? -19.163 15.038 8.448 1.00 93.81 163 GLY A O 1
ATOM 1243 N N . THR A 1 164 ? -19.447 13.681 10.216 1.00 94.44 164 THR A N 1
ATOM 1244 C CA . THR A 1 164 ? -20.073 14.684 11.089 1.00 94.44 164 THR A CA 1
ATOM 1245 C C . THR A 1 164 ? -19.106 15.811 11.467 1.00 94.44 164 THR A C 1
ATOM 1247 O O . THR A 1 164 ? -17.887 15.675 11.360 1.00 94.44 164 THR A O 1
ATOM 1250 N N . HIS A 1 165 ? -19.639 16.936 11.953 1.00 94.94 165 HIS A N 1
ATOM 1251 C CA . HIS A 1 165 ? -18.804 18.055 12.400 1.00 94.94 165 HIS A CA 1
ATOM 1252 C C . HIS A 1 165 ? -17.862 17.665 13.553 1.00 94.94 165 HIS A C 1
ATOM 1254 O O . HIS A 1 165 ? -16.705 18.077 13.554 1.00 94.94 165 HIS A O 1
ATOM 1260 N N . GLU A 1 166 ? -18.318 16.813 14.478 1.00 94.62 166 GLU A N 1
ATOM 1261 C CA . GLU A 1 166 ? -17.485 16.297 15.574 1.00 94.62 166 GLU A CA 1
ATOM 1262 C C . GLU A 1 166 ? -16.336 15.425 15.055 1.00 94.62 166 GLU A C 1
ATOM 1264 O O . GLU A 1 166 ? -15.191 15.606 15.464 1.00 94.62 166 GLU A O 1
ATOM 1269 N N . GLN A 1 167 ? -16.598 14.544 14.082 1.00 95.69 167 GLN A N 1
ATOM 1270 C CA . GLN A 1 167 ? -15.550 13.747 13.432 1.00 95.69 167 GLN A CA 1
ATOM 1271 C C . GLN A 1 167 ? -14.523 14.625 12.717 1.00 95.69 167 GLN A C 1
ATOM 1273 O O . GLN A 1 167 ? -13.324 14.383 12.833 1.00 95.69 167 GLN A O 1
ATOM 1278 N N . GLN A 1 168 ? -14.973 15.658 12.002 1.00 96.94 168 GLN A N 1
ATOM 1279 C CA . GLN A 1 168 ? -14.085 16.603 11.325 1.00 96.94 168 GLN A CA 1
ATOM 1280 C C . GLN A 1 168 ? -13.225 17.374 12.337 1.00 96.94 168 GLN A C 1
ATOM 1282 O O . GLN A 1 168 ? -12.006 17.438 12.187 1.00 96.94 168 GLN A O 1
ATOM 1287 N N . LYS A 1 169 ? -13.830 17.905 13.404 1.00 95.88 169 LYS A N 1
ATOM 1288 C CA . LYS A 1 169 ? -13.122 18.643 14.456 1.00 95.88 169 LYS A CA 1
ATOM 1289 C C . LYS A 1 169 ? -12.098 17.765 15.176 1.00 95.88 169 LYS A C 1
ATOM 1291 O O . LYS A 1 169 ? -10.950 18.178 15.339 1.00 95.88 169 LYS A O 1
ATOM 1296 N N . LEU A 1 170 ? -12.487 16.544 15.547 1.00 96.19 170 LEU A N 1
ATOM 1297 C CA . LEU A 1 170 ? -11.583 15.575 16.156 1.00 96.19 170 LEU A CA 1
ATOM 1298 C C . LEU A 1 170 ? -10.449 15.212 15.193 1.00 96.19 170 LEU A C 1
ATOM 1300 O O . LEU A 1 170 ? -9.289 15.242 15.582 1.00 96.19 170 LEU A O 1
ATOM 1304 N N . LEU A 1 171 ? -10.745 14.937 13.920 1.00 97.06 171 LEU A N 1
ATOM 1305 C CA . LEU A 1 171 ? -9.723 14.629 12.919 1.00 97.06 171 LEU A CA 1
ATOM 1306 C C . LEU A 1 171 ? -8.721 15.781 12.744 1.00 97.06 171 LEU A C 1
ATOM 1308 O O . LEU A 1 171 ? -7.521 15.524 12.648 1.00 97.06 171 LEU A O 1
ATOM 1312 N N . ALA A 1 172 ? -9.192 17.034 12.722 1.00 96.69 172 ALA A N 1
ATOM 1313 C CA . ALA A 1 172 ? -8.336 18.218 12.648 1.00 96.69 172 ALA A CA 1
ATOM 1314 C C . ALA A 1 172 ? -7.356 18.276 13.826 1.00 96.69 172 ALA A C 1
ATOM 1316 O O . ALA A 1 172 ? -6.158 18.472 13.620 1.00 96.69 172 ALA A O 1
ATOM 1317 N N . TYR A 1 173 ? -7.871 18.054 15.037 1.00 96.38 173 TYR A N 1
ATOM 1318 C CA . TYR A 1 173 ? -7.098 18.034 16.275 1.00 96.38 173 TYR A CA 1
ATOM 1319 C C . TYR A 1 173 ? -6.086 16.879 16.299 1.00 96.38 173 TYR A C 1
ATOM 1321 O O . TYR A 1 173 ? -4.875 17.076 16.445 1.00 96.38 173 TYR A O 1
ATOM 1329 N N . LEU A 1 174 ? -6.556 15.654 16.055 1.00 95.94 174 LEU A N 1
ATOM 1330 C CA . LEU A 1 174 ? -5.719 14.459 16.086 1.00 95.94 174 LEU A CA 1
ATOM 1331 C C . LEU A 1 174 ? -4.632 14.482 15.014 1.00 95.94 174 LEU A C 1
ATOM 1333 O O . LEU A 1 174 ? -3.634 13.799 15.183 1.00 95.94 174 LEU A O 1
ATOM 1337 N N . LEU A 1 175 ? -4.772 15.232 13.918 1.00 96.00 175 LEU A N 1
ATOM 1338 C CA . LEU A 1 175 ? -3.762 15.308 12.852 1.00 96.00 175 LEU A CA 1
ATOM 1339 C C . LEU A 1 175 ? -2.969 16.620 12.848 1.00 96.00 175 LEU A C 1
ATOM 1341 O O . LEU A 1 175 ? -2.103 16.799 11.983 1.00 96.00 175 LEU A O 1
ATOM 1345 N N . GLU A 1 176 ? -3.194 17.501 13.819 1.00 94.12 176 GLU A N 1
ATOM 1346 C CA . GLU A 1 176 ? -2.395 18.710 13.987 1.00 94.12 176 GLU A CA 1
ATOM 1347 C C . GLU A 1 176 ? -0.892 18.390 14.077 1.00 94.12 176 GLU A C 1
ATOM 1349 O O . GLU A 1 176 ? -0.465 17.406 14.685 1.00 94.12 176 GLU A O 1
ATOM 1354 N N . GLY A 1 177 ? -0.074 19.201 13.401 1.00 90.88 177 GLY A N 1
ATOM 1355 C CA . GLY A 1 177 ? 1.379 19.048 13.370 1.00 90.88 177 GLY A CA 1
ATOM 1356 C C . GLY A 1 177 ? 1.886 17.902 12.486 1.00 90.88 177 GLY A C 1
ATOM 1357 O O . GLY A 1 177 ? 3.095 17.675 12.410 1.00 90.88 177 GLY A O 1
ATOM 1358 N N . THR A 1 178 ? 1.011 17.185 11.772 1.00 92.25 178 THR A N 1
ATOM 1359 C CA . THR A 1 178 ? 1.436 16.081 10.896 1.00 92.25 178 THR A CA 1
ATOM 1360 C C . THR A 1 178 ? 2.224 16.600 9.689 1.00 92.25 178 THR A C 1
ATOM 1362 O O . THR A 1 178 ? 1.822 17.548 9.009 1.00 92.25 178 THR A O 1
ATOM 1365 N N . ASN A 1 179 ? 3.355 15.955 9.383 1.00 89.75 179 ASN A N 1
ATOM 1366 C CA . ASN A 1 179 ? 4.213 16.332 8.260 1.00 89.75 179 ASN A CA 1
ATOM 1367 C C . ASN A 1 179 ? 3.687 15.773 6.929 1.00 89.75 179 ASN A C 1
ATOM 1369 O O . ASN A 1 179 ? 3.515 14.569 6.746 1.00 89.75 179 ASN A O 1
ATOM 1373 N N . THR A 1 180 ? 3.502 16.660 5.955 1.00 88.31 180 THR A N 1
ATOM 1374 C CA . THR A 1 180 ? 2.904 16.338 4.648 1.00 88.31 180 THR A CA 1
ATOM 1375 C C . THR A 1 180 ? 3.878 15.739 3.622 1.00 88.31 180 THR A C 1
ATOM 1377 O O . THR A 1 180 ? 3.462 15.406 2.508 1.00 88.31 180 THR A O 1
ATOM 1380 N N . LEU A 1 181 ? 5.169 15.588 3.963 1.00 87.44 181 LEU A N 1
ATOM 1381 C CA . LEU A 1 181 ? 6.228 15.181 3.024 1.00 87.44 181 LEU A CA 1
ATOM 1382 C C . LEU A 1 181 ? 5.892 13.891 2.262 1.00 87.44 181 LEU A C 1
ATOM 1384 O O . LEU A 1 181 ? 6.000 13.843 1.039 1.00 87.44 181 LEU A O 1
ATOM 1388 N N . VAL A 1 182 ? 5.471 12.857 2.993 1.00 84.69 182 VAL A N 1
ATOM 1389 C CA . VAL A 1 182 ? 5.189 11.522 2.444 1.00 84.69 182 VAL A CA 1
ATOM 1390 C C . VAL A 1 182 ? 3.677 11.267 2.344 1.00 84.69 182 VAL A C 1
ATOM 1392 O O . VAL A 1 182 ? 3.257 10.326 1.674 1.00 84.69 182 VAL A O 1
ATOM 1395 N N . MET A 1 183 ? 2.845 12.141 2.912 1.00 89.38 183 MET A N 1
ATOM 1396 C CA . MET A 1 183 ? 1.386 12.029 2.911 1.00 89.38 183 MET A CA 1
ATOM 1397 C C . MET A 1 183 ? 0.811 11.925 1.489 1.00 89.38 183 MET A C 1
ATOM 1399 O O . MET A 1 183 ? 1.208 12.660 0.574 1.00 89.38 183 MET A O 1
ATOM 1403 N N . GLU A 1 184 ? -0.140 11.008 1.310 1.00 86.62 184 GLU A N 1
ATOM 1404 C CA . GLU A 1 184 ? -0.853 10.839 0.045 1.00 86.62 184 GLU A CA 1
ATOM 1405 C C . GLU A 1 184 ? -1.668 12.095 -0.292 1.00 86.62 184 GLU A C 1
ATOM 1407 O O . GLU A 1 184 ? -2.269 12.716 0.584 1.00 86.62 184 GLU A O 1
ATOM 1412 N N . SER A 1 185 ? -1.708 12.481 -1.571 1.00 87.06 185 SER A N 1
ATOM 1413 C CA . SER A 1 185 ? -2.388 13.709 -2.006 1.00 87.06 185 SER A CA 1
ATOM 1414 C C . SER A 1 185 ? -3.875 13.737 -1.647 1.00 87.06 185 SER A C 1
ATOM 1416 O O . SER A 1 185 ? -4.395 14.804 -1.335 1.00 87.06 185 SER A O 1
ATOM 1418 N N . LYS A 1 186 ? -4.548 12.580 -1.651 1.00 89.50 186 LYS A N 1
ATOM 1419 C CA . LYS A 1 186 ? -5.961 12.476 -1.269 1.00 89.50 186 LYS A CA 1
ATOM 1420 C C . LYS A 1 186 ? -6.184 12.733 0.229 1.00 89.50 186 LYS A C 1
ATOM 1422 O O . LYS A 1 186 ? -7.069 13.519 0.562 1.00 89.50 186 LYS A O 1
ATOM 1427 N N . ASN A 1 187 ? -5.321 12.199 1.100 1.00 92.00 187 ASN A N 1
ATOM 1428 C CA . ASN A 1 187 ? -5.355 12.463 2.545 1.00 92.00 187 ASN A CA 1
ATOM 1429 C C . ASN A 1 187 ? -5.049 13.936 2.826 1.00 92.00 187 ASN A C 1
ATOM 1431 O O . ASN A 1 187 ? -5.762 14.576 3.590 1.00 92.00 187 ASN A O 1
ATOM 1435 N N . LEU A 1 188 ? -4.047 14.503 2.144 1.00 91.75 188 LEU A N 1
ATOM 1436 C CA . LEU A 1 188 ? -3.720 15.926 2.254 1.00 91.75 188 LEU A CA 1
ATOM 1437 C C . LEU A 1 188 ? -4.916 16.814 1.887 1.00 91.75 188 LEU A C 1
ATOM 1439 O O . LEU A 1 188 ? -5.213 17.774 2.591 1.00 91.75 188 LEU A O 1
ATOM 1443 N N . HIS A 1 189 ? -5.608 16.498 0.790 1.00 92.19 189 HIS A N 1
ATOM 1444 C CA . HIS A 1 189 ? -6.780 17.258 0.355 1.00 92.19 189 HIS A CA 1
ATOM 1445 C C . HIS A 1 189 ? -7.943 17.148 1.344 1.00 92.19 189 HIS A C 1
ATOM 1447 O O . HIS A 1 189 ? -8.581 18.152 1.649 1.00 92.19 189 HIS A O 1
ATOM 1453 N N . ALA A 1 190 ? -8.196 15.947 1.870 1.00 94.12 190 ALA A N 1
ATOM 1454 C CA . ALA A 1 190 ? -9.225 15.713 2.880 1.00 94.12 190 ALA A CA 1
ATOM 1455 C C . ALA A 1 190 ? -8.952 16.511 4.167 1.00 94.12 190 ALA A C 1
ATOM 1457 O O . ALA A 1 190 ? -9.825 17.227 4.645 1.00 94.12 190 ALA A O 1
ATOM 1458 N N . LEU A 1 191 ? -7.718 16.474 4.671 1.00 94.19 191 LEU A N 1
ATOM 1459 C CA . LEU A 1 191 ? -7.323 17.181 5.893 1.00 94.19 191 LEU A CA 1
ATOM 1460 C C . LEU A 1 191 ? -7.329 18.706 5.726 1.00 94.19 191 LEU A C 1
ATOM 1462 O O . LEU A 1 191 ? -7.728 19.421 6.641 1.00 94.19 191 LEU A O 1
ATOM 1466 N N . ARG A 1 192 ? -6.959 19.213 4.542 1.00 93.00 192 ARG A N 1
ATOM 1467 C CA . ARG A 1 192 ? -7.073 20.645 4.217 1.00 93.00 192 ARG A CA 1
ATOM 1468 C C . ARG A 1 192 ? -8.517 21.131 4.239 1.00 93.00 192 ARG A C 1
ATOM 1470 O O . ARG A 1 192 ? -8.772 22.211 4.757 1.00 93.00 192 ARG A O 1
ATOM 1477 N N . LYS A 1 193 ? -9.459 20.348 3.701 1.00 93.38 193 LYS A N 1
ATOM 1478 C CA . LYS A 1 193 ? -10.892 20.696 3.731 1.00 93.38 193 LYS A CA 1
ATOM 1479 C C . LYS A 1 193 ? -11.435 20.811 5.152 1.00 93.38 193 LYS A C 1
ATOM 1481 O O . LYS A 1 193 ? -12.295 21.641 5.405 1.00 93.38 193 LYS A O 1
ATOM 1486 N N . VAL A 1 194 ? -10.918 19.980 6.049 1.00 94.44 194 VAL A N 1
ATOM 1487 C CA . VAL A 1 194 ? -11.296 19.927 7.464 1.00 94.44 194 VAL A CA 1
ATOM 1488 C C . VAL A 1 194 ? -10.590 21.013 8.296 1.00 94.44 194 VAL A C 1
ATOM 1490 O O . VAL A 1 194 ? -10.938 21.234 9.450 1.00 94.44 194 VAL A O 1
ATOM 1493 N N . GLY A 1 195 ? -9.623 21.734 7.718 1.00 91.62 195 GLY A N 1
ATOM 1494 C CA . GLY A 1 195 ? -8.897 22.804 8.406 1.00 91.62 195 GLY A CA 1
ATOM 1495 C C . GLY A 1 195 ? -7.829 22.305 9.381 1.00 91.62 195 GLY A C 1
ATOM 1496 O O . GLY A 1 195 ? -7.463 23.031 10.300 1.00 91.62 195 GLY A O 1
ATOM 1497 N N . ALA A 1 196 ? -7.318 21.082 9.197 1.00 92.69 196 ALA A N 1
ATOM 1498 C CA . ALA A 1 196 ? -6.232 20.560 10.023 1.00 92.69 196 ALA A CA 1
ATOM 1499 C C . ALA A 1 196 ? -4.961 21.416 9.857 1.00 92.69 196 ALA A C 1
ATOM 1501 O O . ALA A 1 196 ? -4.531 21.701 8.736 1.00 92.69 196 ALA A O 1
ATOM 1502 N N . ASN A 1 197 ? -4.331 21.792 10.970 1.00 93.38 197 ASN A N 1
ATOM 1503 C CA . ASN A 1 197 ? -3.090 22.563 10.971 1.00 93.38 197 ASN A CA 1
ATOM 1504 C C . ASN A 1 197 ? -1.887 21.642 10.684 1.00 93.38 197 ASN A C 1
ATOM 1506 O O . ASN A 1 197 ? -1.331 21.010 11.583 1.00 93.38 197 ASN A O 1
ATOM 1510 N N . LEU A 1 198 ? -1.521 21.505 9.407 1.00 92.88 198 LEU A N 1
ATOM 1511 C CA . LEU A 1 198 ? -0.481 20.582 8.937 1.00 92.88 198 LEU A CA 1
ATOM 1512 C C . LEU A 1 198 ? 0.872 21.278 8.735 1.00 92.88 198 LEU A C 1
ATOM 1514 O O . LEU A 1 198 ? 0.942 22.430 8.309 1.00 92.88 198 LEU A O 1
ATOM 1518 N N . ILE A 1 199 ? 1.972 20.534 8.903 1.00 91.25 199 ILE A N 1
ATOM 1519 C CA . ILE A 1 199 ? 3.303 21.002 8.487 1.00 91.25 199 ILE A CA 1
ATOM 1520 C C . ILE A 1 199 ? 3.437 20.783 6.977 1.00 91.25 199 ILE A C 1
ATOM 1522 O O . ILE A 1 199 ? 3.847 19.716 6.489 1.00 91.25 199 ILE A O 1
ATOM 1526 N N . GLU A 1 200 ? 3.048 21.803 6.218 1.00 87.56 200 GLU A N 1
ATOM 1527 C CA . GLU A 1 200 ? 3.074 21.768 4.761 1.00 87.56 200 GLU A CA 1
ATOM 1528 C C . GLU A 1 200 ? 4.502 21.808 4.201 1.00 87.56 200 GLU A C 1
ATOM 1530 O O . GLU A 1 200 ? 5.359 22.590 4.617 1.00 87.56 200 GLU A O 1
ATOM 1535 N N . ARG A 1 201 ? 4.776 20.940 3.224 1.00 88.19 201 ARG A N 1
ATOM 1536 C CA . ARG A 1 201 ? 6.035 20.912 2.475 1.00 88.19 201 ARG A CA 1
ATOM 1537 C C . ARG A 1 201 ? 5.791 21.356 1.043 1.00 88.19 201 ARG A C 1
ATOM 1539 O O . ARG A 1 201 ? 4.791 20.981 0.432 1.00 88.19 201 ARG A O 1
ATOM 1546 N N . ASN A 1 202 ? 6.747 22.105 0.494 1.00 88.94 202 ASN A N 1
ATOM 1547 C CA . ASN A 1 202 ? 6.698 22.554 -0.894 1.00 88.94 202 ASN A CA 1
ATOM 1548 C C . ASN A 1 202 ? 6.557 21.356 -1.855 1.00 88.94 202 ASN A C 1
ATOM 1550 O O . ASN A 1 202 ? 7.145 20.290 -1.643 1.00 88.94 202 ASN A O 1
ATOM 1554 N N . LEU A 1 203 ? 5.806 21.559 -2.936 1.00 86.38 203 LEU A N 1
ATOM 1555 C CA . LEU A 1 203 ? 5.537 20.579 -3.980 1.00 86.38 203 LEU A CA 1
ATOM 1556 C C . LEU A 1 203 ? 6.822 19.965 -4.546 1.00 86.38 203 LEU A C 1
ATOM 1558 O O . LEU A 1 203 ? 6.874 18.754 -4.727 1.00 86.38 203 LEU A O 1
ATOM 1562 N N . ILE A 1 204 ? 7.865 20.774 -4.764 1.00 87.50 204 ILE A N 1
ATOM 1563 C CA . ILE A 1 204 ? 9.153 20.309 -5.306 1.00 87.50 204 ILE A CA 1
ATOM 1564 C C . ILE A 1 204 ? 9.772 19.240 -4.399 1.00 87.50 204 ILE A C 1
ATOM 1566 O O . ILE A 1 204 ? 10.172 18.179 -4.871 1.00 87.50 204 ILE A O 1
ATOM 1570 N N . TRP A 1 205 ? 9.792 19.475 -3.085 1.00 87.75 205 TRP A N 1
ATOM 1571 C CA . TRP A 1 205 ? 10.331 18.506 -2.131 1.00 87.75 205 TRP A CA 1
ATOM 1572 C C . TRP A 1 205 ? 9.483 17.237 -2.070 1.00 87.75 205 TRP A C 1
ATOM 1574 O O . TRP A 1 205 ? 10.030 16.139 -2.067 1.00 87.75 205 TRP A O 1
ATOM 1584 N N . ARG A 1 206 ? 8.151 17.355 -2.109 1.00 89.44 206 ARG A N 1
ATOM 1585 C CA . ARG A 1 206 ? 7.262 16.181 -2.178 1.00 89.44 206 ARG A CA 1
ATOM 1586 C C . ARG A 1 206 ? 7.470 15.377 -3.466 1.00 89.44 206 ARG A C 1
ATOM 1588 O O . ARG A 1 206 ? 7.395 14.151 -3.439 1.00 89.44 206 ARG A O 1
ATOM 1595 N N . LEU A 1 207 ? 7.761 16.055 -4.578 1.00 88.12 207 LEU A N 1
ATOM 1596 C CA . LEU A 1 207 ? 8.057 15.438 -5.868 1.00 88.12 207 LEU A CA 1
ATOM 1597 C C . LEU A 1 207 ? 9.397 14.685 -5.827 1.00 88.12 207 LEU A C 1
ATOM 1599 O O . LEU A 1 207 ? 9.445 13.522 -6.214 1.00 88.12 207 LEU A O 1
ATOM 1603 N N . LEU A 1 208 ? 10.455 15.302 -5.293 1.00 88.81 208 LEU A N 1
ATOM 1604 C CA . LEU A 1 208 ? 11.786 14.691 -5.181 1.00 88.81 208 LEU A CA 1
ATOM 1605 C C . LEU A 1 208 ? 11.838 13.519 -4.193 1.00 88.81 208 LEU A C 1
ATOM 1607 O O . LEU A 1 208 ? 12.649 12.620 -4.365 1.00 88.81 208 LEU A O 1
ATOM 1611 N N . TYR A 1 209 ? 10.963 13.483 -3.188 1.00 87.69 209 TYR A N 1
ATOM 1612 C CA . TYR A 1 209 ? 10.828 12.328 -2.292 1.00 87.69 209 TYR A CA 1
ATOM 1613 C C . TYR A 1 209 ? 9.915 11.228 -2.849 1.00 87.69 209 TYR A C 1
ATOM 1615 O O . TYR A 1 209 ? 9.812 10.149 -2.261 1.00 87.69 209 TYR A O 1
ATOM 1623 N N . ASN A 1 210 ? 9.237 11.463 -3.977 1.00 86.69 210 ASN A N 1
ATOM 1624 C CA . ASN A 1 210 ? 8.413 10.444 -4.605 1.00 86.69 210 ASN A CA 1
ATOM 1625 C C . ASN A 1 210 ? 9.301 9.489 -5.427 1.00 86.69 210 ASN A C 1
ATOM 1627 O O . ASN A 1 210 ? 9.847 9.899 -6.455 1.00 86.69 210 ASN A O 1
ATOM 1631 N N . PRO A 1 211 ? 9.396 8.198 -5.054 1.00 86.69 211 PRO A N 1
ATOM 1632 C CA . PRO A 1 211 ? 10.262 7.247 -5.749 1.00 86.69 211 PRO A CA 1
ATOM 1633 C C . PRO A 1 211 ? 9.887 7.075 -7.225 1.00 86.69 211 PRO A C 1
ATOM 1635 O O . PRO A 1 211 ? 10.764 6.817 -8.045 1.00 86.69 211 PRO A O 1
ATOM 1638 N N . LYS A 1 212 ? 8.608 7.261 -7.591 1.00 88.62 212 LYS A N 1
ATOM 1639 C CA . LYS A 1 212 ? 8.182 7.206 -8.996 1.00 88.62 212 LYS A CA 1
ATOM 1640 C C . LYS A 1 212 ? 8.824 8.339 -9.790 1.00 88.62 212 LYS A C 1
ATOM 1642 O O . LYS A 1 212 ? 9.416 8.081 -10.827 1.00 88.62 212 LYS A O 1
ATOM 1647 N N . VAL A 1 213 ? 8.759 9.572 -9.288 1.00 89.75 213 VAL A N 1
ATOM 1648 C CA . VAL A 1 213 ? 9.349 10.743 -9.959 1.00 89.75 213 VAL A CA 1
ATOM 1649 C C . VAL A 1 213 ? 10.855 10.568 -10.097 1.00 89.75 213 VAL A C 1
ATOM 1651 O O . VAL A 1 213 ? 11.383 10.783 -11.183 1.00 89.75 213 VAL A O 1
ATOM 1654 N N . LEU A 1 214 ? 11.535 10.124 -9.036 1.00 89.94 214 LEU A N 1
ATOM 1655 C CA . LEU A 1 214 ? 12.967 9.841 -9.099 1.00 89.94 214 LEU A CA 1
ATOM 1656 C C . LEU A 1 214 ? 13.293 8.801 -10.177 1.00 89.94 214 LEU A C 1
ATOM 1658 O O . LEU A 1 214 ? 14.241 9.002 -10.929 1.00 89.94 214 LEU A O 1
ATOM 1662 N N . ALA A 1 215 ? 12.493 7.738 -10.312 1.00 89.94 215 ALA A N 1
ATOM 1663 C CA . ALA A 1 215 ? 12.675 6.752 -11.377 1.00 89.94 215 ALA A CA 1
ATOM 1664 C C . ALA A 1 215 ? 12.531 7.376 -12.777 1.00 89.94 215 ALA A C 1
ATOM 1666 O O . ALA A 1 215 ? 13.408 7.175 -13.613 1.00 89.94 215 ALA A O 1
ATOM 1667 N N . TYR A 1 216 ? 11.489 8.185 -13.019 1.00 92.62 216 TYR A N 1
ATOM 1668 C CA . TYR A 1 216 ? 11.328 8.909 -14.291 1.00 92.62 216 TYR A CA 1
ATOM 1669 C C . TYR A 1 216 ? 12.500 9.848 -14.568 1.00 92.62 216 TYR A C 1
ATOM 1671 O O . TYR A 1 216 ? 13.012 9.869 -15.684 1.00 92.62 216 TYR A O 1
ATOM 1679 N N . LEU A 1 217 ? 12.946 10.600 -13.561 1.00 91.88 217 LEU A N 1
ATOM 1680 C CA . LEU A 1 217 ? 14.060 11.532 -13.695 1.00 91.88 217 LEU A CA 1
ATOM 1681 C C . LEU A 1 217 ? 15.359 10.796 -14.048 1.00 91.88 217 LEU A C 1
ATOM 1683 O O . LEU A 1 217 ? 16.045 11.183 -14.989 1.00 91.88 217 LEU A O 1
ATOM 1687 N N . VAL A 1 218 ? 15.673 9.713 -13.331 1.00 92.44 218 VAL A N 1
ATOM 1688 C CA . VAL A 1 218 ? 16.874 8.899 -13.570 1.00 92.44 218 VAL A CA 1
ATOM 1689 C C . VAL A 1 218 ? 16.849 8.279 -14.963 1.00 92.44 218 VAL A C 1
ATOM 1691 O O . VAL A 1 218 ? 17.835 8.385 -15.690 1.00 92.44 218 VAL A O 1
ATOM 1694 N N . VAL A 1 219 ? 15.729 7.666 -15.361 1.00 91.94 219 VAL A N 1
ATOM 1695 C CA . VAL A 1 219 ? 15.594 7.065 -16.694 1.00 91.94 219 VAL A CA 1
ATOM 1696 C C . VAL A 1 219 ? 15.717 8.127 -17.781 1.00 91.94 219 VAL A C 1
ATOM 1698 O O . VAL A 1 219 ? 16.413 7.897 -18.763 1.00 91.94 219 VAL A O 1
ATOM 1701 N N . LEU A 1 220 ? 15.098 9.296 -17.609 1.00 90.19 220 LEU A N 1
ATOM 1702 C CA . LEU A 1 220 ? 15.173 10.381 -18.584 1.00 90.19 220 LEU A CA 1
ATOM 1703 C C . LEU A 1 220 ? 16.607 10.901 -18.752 1.00 90.19 220 LEU A C 1
ATOM 1705 O O . LEU A 1 220 ? 17.064 11.062 -19.883 1.00 90.19 220 LEU A O 1
ATOM 1709 N N . ILE A 1 221 ? 17.333 11.114 -17.649 1.00 91.50 221 ILE A N 1
ATOM 1710 C CA . ILE A 1 221 ? 18.744 11.531 -17.678 1.00 91.50 221 ILE A CA 1
ATOM 1711 C C . ILE A 1 221 ? 19.591 10.471 -18.386 1.00 91.50 221 ILE A C 1
ATOM 1713 O O . ILE A 1 221 ? 20.327 10.794 -19.316 1.00 91.50 221 ILE A O 1
ATOM 1717 N N . TYR A 1 222 ? 19.454 9.203 -17.993 1.00 89.69 222 TYR A N 1
ATOM 1718 C CA . TYR A 1 222 ? 20.170 8.097 -18.626 1.00 89.69 222 TYR A CA 1
ATOM 1719 C C . TYR A 1 222 ? 19.879 8.011 -20.131 1.00 89.69 222 TYR A C 1
ATOM 1721 O O . TYR A 1 222 ? 20.806 7.943 -20.936 1.00 89.69 222 TYR A O 1
ATOM 1729 N N . SER A 1 223 ? 18.601 8.073 -20.515 1.00 88.19 223 SER A N 1
ATOM 1730 C CA . SER A 1 223 ? 18.163 7.971 -21.910 1.00 88.19 223 SER A CA 1
ATOM 1731 C C . SER A 1 223 ? 18.696 9.130 -22.758 1.00 88.19 223 SER A C 1
ATOM 1733 O O . SER A 1 223 ? 19.162 8.927 -23.874 1.00 88.19 223 SER A O 1
ATOM 1735 N N . SER A 1 224 ? 18.745 10.338 -22.186 1.00 85.94 224 SER A N 1
ATOM 1736 C CA . SER A 1 224 ? 19.312 11.521 -22.845 1.00 85.94 224 SER A CA 1
ATOM 1737 C C . SER A 1 224 ? 20.810 11.377 -23.136 1.00 85.94 224 SER A C 1
ATOM 1739 O O . SER A 1 224 ? 21.289 11.872 -24.154 1.00 85.94 224 SER A O 1
ATOM 1741 N N . LEU A 1 225 ? 21.550 10.707 -22.247 1.00 88.44 225 LEU A N 1
ATOM 1742 C CA . LEU A 1 225 ? 23.001 10.522 -22.347 1.00 88.44 225 LEU A CA 1
ATOM 1743 C C . LEU A 1 225 ? 23.402 9.307 -23.197 1.00 88.44 225 LEU A C 1
ATOM 1745 O O . LEU A 1 225 ? 24.533 9.244 -23.680 1.00 88.44 225 LEU A O 1
ATOM 1749 N N . ARG A 1 226 ? 22.500 8.338 -23.398 1.00 83.81 226 ARG A N 1
ATOM 1750 C CA .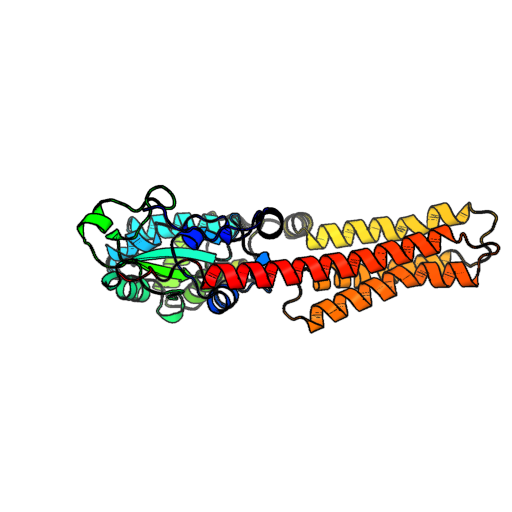 ARG A 1 226 ? 22.813 7.040 -24.017 1.00 83.81 226 ARG A CA 1
ATOM 1751 C C . ARG A 1 226 ? 23.296 7.128 -25.467 1.00 83.81 226 ARG A C 1
ATOM 1753 O O . ARG A 1 226 ? 24.102 6.298 -25.877 1.00 83.81 226 ARG A O 1
ATOM 1760 N N . ALA A 1 227 ? 22.848 8.117 -26.234 1.00 80.50 227 ALA A N 1
ATOM 1761 C CA . ALA A 1 227 ? 23.283 8.291 -27.622 1.00 80.50 227 ALA A CA 1
ATOM 1762 C C . ALA A 1 227 ? 24.725 8.828 -27.743 1.00 80.50 227 ALA A C 1
ATOM 1764 O O . ALA A 1 227 ? 25.338 8.712 -28.803 1.00 80.50 227 ALA A O 1
ATOM 1765 N N . LEU A 1 228 ? 25.291 9.389 -26.666 1.00 80.44 228 LEU A N 1
ATOM 1766 C CA . LEU A 1 228 ? 26.574 10.094 -26.692 1.00 80.44 228 LEU A CA 1
ATOM 1767 C C . LEU A 1 228 ? 27.773 9.172 -26.995 1.00 80.44 228 LEU A C 1
ATOM 1769 O O . LEU A 1 228 ? 28.568 9.527 -27.863 1.00 80.44 228 LEU A O 1
ATOM 1773 N N . PRO A 1 229 ? 27.900 7.968 -26.400 1.00 78.56 229 PRO A N 1
ATOM 1774 C CA . PRO A 1 229 ? 28.958 7.026 -26.770 1.00 78.56 229 PRO A CA 1
ATOM 1775 C C . PRO A 1 229 ? 28.877 6.542 -28.226 1.00 78.56 229 PRO A C 1
ATOM 1777 O O . PRO A 1 229 ? 29.907 6.246 -28.825 1.00 78.56 229 PRO A O 1
ATOM 1780 N N . VAL A 1 230 ? 27.673 6.473 -28.810 1.00 75.81 230 VAL A N 1
ATOM 1781 C CA . VAL A 1 230 ? 27.447 5.929 -30.164 1.00 75.81 230 VAL A CA 1
ATOM 1782 C C . VAL A 1 230 ? 28.064 6.816 -31.246 1.00 75.81 230 VAL A C 1
ATOM 1784 O O . VAL A 1 230 ? 28.516 6.302 -32.265 1.00 75.81 230 VAL A O 1
ATOM 1787 N N . VAL A 1 231 ? 28.175 8.124 -30.995 1.00 76.38 231 VAL A N 1
ATOM 1788 C CA . VAL A 1 231 ? 28.864 9.083 -31.882 1.00 76.38 231 VAL A CA 1
ATOM 1789 C C . VAL A 1 231 ? 30.320 8.677 -32.142 1.00 76.38 231 VAL A C 1
ATOM 1791 O O . VAL A 1 231 ? 30.876 9.003 -33.187 1.00 76.38 231 VAL A O 1
ATOM 1794 N N . PHE A 1 232 ? 30.933 7.941 -31.214 1.00 78.38 232 PHE A N 1
ATOM 1795 C CA . PHE A 1 232 ? 32.333 7.532 -31.289 1.00 78.38 232 PHE A CA 1
ATOM 1796 C C . PHE A 1 232 ? 32.531 6.107 -31.830 1.00 78.38 232 PHE A C 1
ATOM 1798 O O . PHE A 1 232 ? 33.665 5.636 -31.872 1.00 78.38 232 PHE A O 1
ATOM 1805 N N . VAL A 1 233 ? 31.464 5.401 -32.235 1.00 76.31 233 VAL A N 1
ATOM 1806 C CA . VAL A 1 233 ? 31.544 4.017 -32.733 1.00 76.31 233 VAL A CA 1
ATOM 1807 C C . VAL A 1 233 ? 31.803 4.012 -34.248 1.00 76.31 233 VAL A C 1
ATOM 1809 O O . VAL A 1 233 ? 30.902 4.362 -35.010 1.00 76.31 233 VAL A O 1
ATOM 1812 N N . PRO A 1 234 ? 32.971 3.536 -34.728 1.00 67.62 234 PRO A N 1
ATOM 1813 C CA . PRO A 1 234 ? 33.340 3.622 -36.148 1.00 67.62 234 PRO A CA 1
ATOM 1814 C C . PRO A 1 234 ? 32.441 2.818 -37.107 1.00 67.62 234 PRO A C 1
ATOM 1816 O O . PRO A 1 234 ? 32.438 3.070 -38.306 1.00 67.62 234 PRO A O 1
ATOM 1819 N N . GLY A 1 235 ? 31.696 1.828 -36.599 1.00 70.00 235 GLY A N 1
ATOM 1820 C CA . GLY A 1 235 ? 30.848 0.935 -37.400 1.00 70.00 235 GLY A CA 1
ATOM 1821 C C . GLY A 1 235 ? 29.390 1.383 -37.572 1.00 70.00 235 GLY A C 1
ATOM 1822 O O . GLY A 1 235 ? 28.650 0.759 -38.337 1.00 70.00 235 GLY A O 1
ATOM 1823 N N . PHE A 1 236 ? 28.948 2.439 -36.884 1.00 75.50 236 PHE A N 1
ATOM 1824 C CA . PHE A 1 236 ? 27.552 2.879 -36.919 1.00 75.50 236 PHE A CA 1
ATOM 1825 C C . PHE A 1 236 ? 27.311 3.893 -38.044 1.00 75.50 236 PHE A C 1
ATOM 1827 O O . PHE A 1 236 ? 27.913 4.960 -38.063 1.00 75.50 236 PHE A O 1
ATOM 1834 N N . HIS A 1 237 ? 26.413 3.562 -38.976 1.00 76.25 237 HIS A N 1
ATOM 1835 C CA . HIS A 1 237 ? 26.113 4.396 -40.151 1.00 76.25 237 HIS A CA 1
ATOM 1836 C C . HIS A 1 237 ? 24.738 5.088 -40.064 1.00 76.25 237 HIS A C 1
ATOM 1838 O O . HIS A 1 237 ? 24.343 5.799 -40.986 1.00 76.25 237 HIS A O 1
ATOM 1844 N N . GLY A 1 238 ? 23.990 4.867 -38.978 1.00 75.12 238 GLY A N 1
ATOM 1845 C CA . GLY A 1 238 ? 22.671 5.464 -38.771 1.00 75.12 238 GLY A CA 1
ATOM 1846 C C . GLY A 1 238 ? 22.737 6.916 -38.285 1.00 75.12 238 GLY A C 1
ATOM 1847 O O . GLY A 1 238 ? 23.758 7.396 -37.798 1.00 75.12 238 GLY A O 1
ATOM 1848 N N . ASN A 1 239 ? 21.609 7.626 -38.362 1.00 84.44 239 ASN A N 1
ATOM 1849 C CA . ASN A 1 239 ? 21.509 8.972 -37.800 1.00 84.44 239 ASN A CA 1
ATOM 1850 C C . ASN A 1 239 ? 21.382 8.910 -36.266 1.00 84.44 239 ASN A C 1
ATOM 1852 O O . ASN A 1 239 ? 20.407 8.363 -35.743 1.00 84.44 239 ASN A O 1
ATOM 1856 N N . VAL A 1 240 ? 22.347 9.497 -35.552 1.00 83.62 240 VAL A N 1
ATOM 1857 C CA . VAL A 1 240 ? 22.374 9.557 -34.079 1.00 83.62 240 VAL A CA 1
ATOM 1858 C C . VAL A 1 240 ? 21.175 10.325 -33.520 1.00 83.62 240 VAL A C 1
ATOM 1860 O O . VAL A 1 240 ? 20.647 9.945 -32.479 1.00 83.62 240 VAL A O 1
ATOM 1863 N N . TRP A 1 241 ? 20.684 11.348 -34.224 1.00 85.88 241 TRP A N 1
ATOM 1864 C CA . TRP A 1 241 ? 19.494 12.091 -33.803 1.00 85.88 241 TRP A CA 1
ATOM 1865 C C . TRP A 1 241 ? 18.249 11.215 -33.775 1.00 85.88 241 TRP A C 1
ATOM 1867 O O . TRP A 1 241 ? 17.445 11.344 -32.862 1.00 85.88 241 TRP A O 1
ATOM 1877 N N . VAL A 1 242 ? 18.116 10.281 -34.721 1.00 87.06 242 VAL A N 1
ATOM 1878 C CA . VAL A 1 242 ? 16.993 9.333 -34.733 1.00 87.06 242 VAL A CA 1
ATOM 1879 C C . VAL A 1 242 ? 17.065 8.417 -33.514 1.00 87.06 242 VAL A C 1
ATOM 1881 O O . VAL A 1 242 ? 16.058 8.242 -32.833 1.00 87.06 242 VAL A O 1
ATOM 1884 N N . LEU A 1 243 ? 18.252 7.894 -33.188 1.00 84.50 243 LEU A N 1
ATOM 1885 C CA . LEU A 1 243 ? 18.457 7.073 -31.992 1.00 84.50 243 LEU A CA 1
ATOM 1886 C C . LEU A 1 243 ? 18.140 7.863 -30.713 1.00 84.50 243 LEU A C 1
ATOM 1888 O O . LEU A 1 243 ? 17.377 7.400 -29.874 1.00 84.50 243 LEU A O 1
ATOM 1892 N N . TRP A 1 244 ? 18.656 9.087 -30.600 1.00 89.38 244 TRP A N 1
ATOM 1893 C CA . TRP A 1 244 ? 18.383 9.967 -29.465 1.00 89.38 244 TRP A CA 1
ATOM 1894 C C . TRP A 1 244 ? 16.889 10.301 -29.331 1.00 89.38 244 TRP A C 1
ATOM 1896 O O . TRP A 1 244 ? 16.338 10.277 -28.233 1.00 89.38 244 TRP A O 1
ATOM 1906 N N . THR A 1 245 ? 16.195 10.561 -30.439 1.00 90.56 245 THR A N 1
ATOM 1907 C CA . THR A 1 245 ? 14.751 10.815 -30.427 1.00 90.56 245 THR A CA 1
ATOM 1908 C C . THR A 1 245 ? 13.963 9.579 -29.995 1.00 90.56 245 THR A C 1
ATOM 1910 O O . THR A 1 245 ? 13.058 9.712 -29.171 1.00 90.56 245 THR A O 1
ATOM 1913 N N . ILE A 1 246 ? 14.317 8.384 -30.488 1.00 89.06 246 ILE A N 1
ATOM 1914 C CA . ILE A 1 246 ? 13.729 7.119 -30.015 1.00 89.06 246 ILE A CA 1
ATOM 1915 C C . ILE A 1 246 ? 13.919 7.010 -28.499 1.00 89.06 246 ILE A C 1
ATOM 1917 O O . ILE A 1 246 ? 12.957 6.750 -27.779 1.00 89.06 246 ILE A O 1
ATOM 1921 N N . ASP A 1 247 ? 15.121 7.277 -27.998 1.00 88.69 247 ASP A N 1
ATOM 1922 C CA . ASP A 1 247 ? 15.476 7.176 -26.582 1.00 88.69 247 ASP A CA 1
ATOM 1923 C C . ASP A 1 247 ? 14.663 8.137 -25.697 1.00 88.69 247 ASP A C 1
ATOM 1925 O O . ASP A 1 247 ? 14.110 7.734 -24.668 1.00 88.69 247 ASP A O 1
ATOM 1929 N N . ILE A 1 248 ? 14.526 9.401 -26.095 1.00 90.50 248 ILE A N 1
ATOM 1930 C CA . ILE A 1 248 ? 13.742 10.389 -25.339 1.00 90.50 248 ILE A CA 1
ATOM 1931 C C . ILE A 1 248 ? 12.250 10.046 -25.354 1.00 90.50 248 ILE A C 1
ATOM 1933 O O . ILE A 1 248 ? 11.606 10.048 -24.302 1.00 90.50 248 ILE A O 1
ATOM 1937 N N . ILE A 1 249 ? 11.698 9.720 -26.527 1.00 91.88 249 ILE A N 1
ATOM 1938 C CA . ILE A 1 249 ? 10.268 9.416 -26.675 1.00 91.88 249 ILE A CA 1
ATOM 1939 C C . ILE A 1 249 ? 9.905 8.141 -25.912 1.00 91.88 249 ILE A C 1
ATOM 1941 O O . ILE A 1 249 ? 8.832 8.065 -25.314 1.00 91.88 249 ILE A O 1
ATOM 1945 N N . THR A 1 250 ? 10.792 7.146 -25.901 1.00 92.56 250 THR A N 1
ATOM 1946 C CA . THR A 1 250 ? 10.535 5.862 -25.240 1.00 92.56 250 THR A CA 1
ATOM 1947 C C . THR A 1 250 ? 10.748 5.899 -23.727 1.00 92.56 250 THR A C 1
ATOM 1949 O O . THR A 1 250 ? 10.146 5.083 -23.035 1.00 92.56 250 THR A O 1
ATOM 1952 N N . ALA A 1 251 ? 11.509 6.852 -23.176 1.00 91.50 251 ALA A N 1
ATOM 1953 C CA . ALA A 1 251 ? 11.814 6.924 -21.741 1.00 91.50 251 ALA A CA 1
ATOM 1954 C C . ALA A 1 251 ? 10.566 7.017 -20.840 1.00 91.50 251 ALA A C 1
ATOM 1956 O O . ALA A 1 251 ? 10.480 6.341 -19.807 1.00 91.50 251 ALA A O 1
ATOM 1957 N N . ILE A 1 252 ? 9.584 7.834 -21.234 1.00 91.75 252 ILE A N 1
ATOM 1958 C CA . ILE A 1 252 ? 8.325 8.014 -20.496 1.00 91.75 252 ILE A CA 1
ATOM 1959 C C . ILE A 1 252 ? 7.485 6.724 -20.511 1.00 91.75 252 ILE A C 1
ATOM 1961 O O . ILE A 1 252 ? 7.225 6.190 -19.428 1.00 91.75 252 ILE A O 1
ATOM 1965 N N . PRO A 1 253 ? 7.082 6.175 -21.678 1.00 94.50 253 PRO A N 1
ATOM 1966 C CA . PRO A 1 253 ? 6.297 4.946 -21.722 1.00 94.50 253 PRO A CA 1
ATOM 1967 C C . PRO A 1 253 ? 7.060 3.739 -21.163 1.00 94.50 253 PRO A C 1
ATOM 1969 O O . PRO A 1 253 ? 6.436 2.890 -20.538 1.00 94.50 253 PRO A O 1
ATOM 1972 N N . TYR A 1 254 ? 8.390 3.676 -21.290 1.00 92.44 254 TYR A N 1
ATOM 1973 C CA . TYR A 1 254 ? 9.212 2.629 -20.674 1.00 92.44 254 TYR A CA 1
ATOM 1974 C C . TYR A 1 254 ? 9.108 2.646 -19.148 1.00 92.44 254 TYR A C 1
ATOM 1976 O O . TYR A 1 254 ? 8.812 1.620 -18.530 1.00 92.44 254 TYR A O 1
ATOM 1984 N N . THR A 1 255 ? 9.312 3.818 -18.534 1.00 93.88 255 THR A N 1
ATOM 1985 C CA . THR A 1 255 ? 9.233 3.964 -17.074 1.00 93.88 255 THR A CA 1
ATOM 1986 C C . THR A 1 255 ? 7.820 3.683 -16.582 1.00 93.88 255 THR A C 1
ATOM 1988 O O . THR A 1 255 ? 7.645 2.988 -15.580 1.00 93.88 255 THR A O 1
ATOM 1991 N N . TRP A 1 256 ? 6.807 4.172 -17.305 1.00 94.81 256 TRP A N 1
ATOM 1992 C CA . TRP A 1 256 ? 5.415 3.843 -17.023 1.00 94.81 256 TRP A CA 1
ATOM 1993 C C . TRP A 1 256 ? 5.171 2.338 -17.093 1.00 94.81 256 TRP A C 1
ATOM 1995 O O . TRP A 1 256 ? 4.607 1.784 -16.155 1.00 94.81 256 TRP A O 1
ATOM 2005 N N . GLY A 1 257 ? 5.653 1.674 -18.146 1.00 93.19 257 GLY A N 1
ATOM 2006 C CA . GLY A 1 257 ? 5.510 0.236 -18.333 1.00 93.19 257 GLY A CA 1
ATOM 2007 C C . GLY A 1 257 ? 6.119 -0.561 -17.184 1.00 93.19 257 GLY A C 1
ATOM 2008 O O . GLY A 1 257 ? 5.470 -1.465 -16.665 1.00 93.19 257 GLY A O 1
ATOM 2009 N N . ILE A 1 258 ? 7.300 -0.157 -16.694 1.00 91.56 258 ILE A N 1
ATOM 2010 C CA . ILE A 1 258 ? 7.921 -0.771 -15.514 1.00 91.56 258 ILE A CA 1
ATOM 2011 C C . ILE A 1 258 ? 7.046 -0.532 -14.290 1.00 91.56 258 ILE A C 1
ATOM 2013 O O . ILE A 1 258 ? 6.667 -1.479 -13.611 1.00 91.56 258 ILE A O 1
ATOM 2017 N N . VAL A 1 259 ? 6.690 0.715 -13.985 1.00 90.88 259 VAL A N 1
ATOM 2018 C CA . VAL A 1 259 ? 5.876 1.004 -12.795 1.00 90.88 259 VAL A CA 1
ATOM 2019 C C . VAL A 1 259 ? 4.562 0.224 -12.837 1.00 90.88 259 VAL A C 1
ATOM 2021 O O . VAL A 1 259 ? 4.201 -0.405 -11.848 1.00 90.88 259 VAL A O 1
ATOM 2024 N N . GLU A 1 260 ? 3.878 0.202 -13.977 1.00 90.62 260 GLU A N 1
ATOM 2025 C CA . GLU A 1 260 ? 2.605 -0.490 -14.143 1.00 90.62 260 GLU A CA 1
ATOM 2026 C C . GLU A 1 260 ? 2.767 -2.012 -14.081 1.00 90.62 260 GLU A C 1
ATOM 2028 O O . GLU A 1 260 ? 1.978 -2.663 -13.409 1.00 90.62 260 GLU A O 1
ATOM 2033 N N . MET A 1 261 ? 3.813 -2.592 -14.677 1.00 88.88 261 MET A N 1
ATOM 2034 C CA . MET A 1 261 ? 4.137 -4.017 -14.529 1.00 88.88 261 MET A CA 1
ATOM 2035 C C . MET A 1 261 ? 4.287 -4.401 -13.050 1.00 88.88 261 MET A C 1
ATOM 2037 O O . MET A 1 261 ? 3.808 -5.449 -12.615 1.00 88.88 261 MET A O 1
ATOM 2041 N N . PHE A 1 262 ? 4.908 -3.524 -12.259 1.00 83.38 262 PHE A N 1
ATOM 2042 C CA . PHE A 1 262 ? 5.209 -3.781 -10.857 1.00 83.38 262 PHE A CA 1
ATOM 2043 C C . PHE A 1 262 ? 4.054 -3.470 -9.893 1.00 83.38 262 PHE A C 1
ATOM 2045 O O . PHE A 1 262 ? 3.927 -4.196 -8.911 1.00 83.38 262 PHE A O 1
ATOM 2052 N N . THR A 1 263 ? 3.252 -2.429 -10.144 1.00 82.50 263 THR A N 1
ATOM 2053 C CA . THR A 1 263 ? 2.226 -1.912 -9.208 1.00 82.50 263 THR A CA 1
ATOM 2054 C C . THR A 1 263 ? 0.808 -1.897 -9.785 1.00 82.50 263 THR A C 1
ATOM 2056 O O . THR A 1 263 ? -0.096 -1.320 -9.186 1.00 82.50 263 THR A O 1
ATOM 2059 N N . GLY A 1 264 ? 0.601 -2.431 -10.989 1.00 80.81 264 GLY A N 1
ATOM 2060 C CA . GLY A 1 264 ? -0.690 -2.376 -11.669 1.00 80.81 264 GLY A CA 1
ATOM 2061 C C . GLY A 1 264 ? -1.763 -3.184 -10.944 1.00 80.81 264 GLY A C 1
ATOM 2062 O O . GLY A 1 264 ? -1.528 -4.325 -10.532 1.00 80.81 264 GLY A O 1
ATOM 2063 N N . SER A 1 265 ? -2.960 -2.604 -10.831 1.00 74.50 265 SER A N 1
ATOM 2064 C CA . SER A 1 265 ? -4.085 -3.172 -10.073 1.00 74.50 265 SER A CA 1
ATOM 2065 C C . SER A 1 265 ? -4.656 -4.453 -10.677 1.00 74.50 265 SER A C 1
ATOM 2067 O O . SER A 1 265 ? -5.148 -5.308 -9.952 1.00 74.50 265 SER A O 1
ATOM 2069 N N . SER A 1 266 ? -4.553 -4.631 -11.996 1.00 81.56 266 SER A N 1
ATOM 2070 C CA . SER A 1 266 ? -5.064 -5.813 -12.691 1.00 81.56 266 SER A CA 1
ATOM 2071 C C . SER A 1 266 ? -3.970 -6.532 -13.467 1.00 81.56 266 SER A C 1
ATOM 2073 O O . SER A 1 266 ? -3.010 -5.922 -13.936 1.00 81.56 266 SER A O 1
ATOM 2075 N N . PHE A 1 267 ? -4.140 -7.842 -13.656 1.00 81.25 267 PHE A N 1
ATOM 2076 C CA . PHE A 1 267 ? -3.233 -8.646 -14.476 1.00 81.25 267 PHE A CA 1
ATOM 2077 C C . PHE A 1 267 ? -3.035 -8.049 -15.879 1.00 81.25 267 PHE A C 1
ATOM 2079 O O . PHE A 1 267 ? -1.906 -7.946 -16.351 1.00 81.25 267 PHE A O 1
ATOM 2086 N N . TRP A 1 268 ? -4.112 -7.569 -16.508 1.00 86.31 268 TRP A N 1
ATOM 2087 C CA . TRP A 1 268 ? -4.062 -6.972 -17.844 1.00 86.31 268 TRP A CA 1
ATOM 2088 C C . TRP A 1 268 ? -3.280 -5.666 -17.899 1.00 86.31 268 TRP A C 1
ATOM 2090 O O . TRP A 1 268 ? -2.495 -5.473 -18.823 1.00 86.31 268 TRP A O 1
ATOM 2100 N N . ARG A 1 269 ? -3.433 -4.787 -16.900 1.00 87.81 269 ARG A N 1
ATOM 2101 C CA . ARG A 1 269 ? -2.644 -3.549 -16.829 1.00 87.81 269 ARG A CA 1
ATOM 2102 C C . ARG A 1 269 ? -1.155 -3.845 -16.691 1.00 87.81 269 ARG A C 1
ATOM 2104 O O . ARG A 1 269 ? -0.336 -3.182 -17.314 1.00 87.81 269 ARG A O 1
ATOM 2111 N N . ARG A 1 270 ? -0.810 -4.892 -15.945 1.00 87.12 270 ARG A N 1
ATOM 2112 C CA . ARG A 1 270 ? 0.579 -5.326 -15.773 1.00 87.12 270 ARG A CA 1
ATOM 2113 C C . ARG A 1 270 ? 1.155 -5.956 -17.030 1.00 87.12 270 ARG A C 1
ATOM 2115 O O . ARG A 1 270 ? 2.286 -5.648 -17.383 1.00 87.12 270 ARG A O 1
ATOM 2122 N N . MET A 1 271 ? 0.371 -6.777 -17.728 1.00 88.81 271 MET A N 1
ATOM 2123 C CA . MET A 1 271 ? 0.769 -7.339 -19.019 1.00 88.81 271 MET A CA 1
ATOM 2124 C C . MET A 1 271 ? 0.954 -6.239 -20.069 1.00 88.81 271 MET A C 1
ATOM 2126 O O . MET A 1 271 ? 1.915 -6.274 -20.831 1.00 88.81 271 MET A O 1
ATOM 2130 N N . LEU A 1 272 ? 0.087 -5.222 -20.063 1.00 93.31 272 LEU A N 1
ATOM 2131 C CA . LEU A 1 272 ? 0.250 -4.031 -20.892 1.00 93.31 272 LEU A CA 1
ATOM 2132 C C . LEU A 1 272 ? 1.528 -3.269 -20.522 1.00 93.31 272 LEU A C 1
ATOM 2134 O O . LEU A 1 272 ? 2.283 -2.893 -21.413 1.00 93.31 272 LEU A O 1
ATOM 2138 N N . GLY A 1 273 ? 1.801 -3.091 -19.228 1.00 92.50 273 GLY A N 1
ATOM 2139 C CA . GLY A 1 273 ? 3.044 -2.490 -18.748 1.00 92.50 273 GLY A CA 1
ATOM 2140 C C . GLY A 1 273 ? 4.278 -3.250 -19.236 1.00 92.50 273 GLY A C 1
ATOM 2141 O O . GLY A 1 273 ? 5.161 -2.649 -19.842 1.00 92.50 273 GLY A O 1
ATOM 2142 N N . LEU A 1 274 ? 4.290 -4.578 -19.077 1.00 91.56 274 LEU A N 1
ATOM 2143 C CA . LEU A 1 274 ? 5.348 -5.460 -19.574 1.00 91.56 274 LEU A CA 1
ATOM 2144 C C . LEU A 1 274 ? 5.521 -5.335 -21.092 1.00 91.56 274 LEU A C 1
ATOM 2146 O O . LEU A 1 274 ? 6.639 -5.157 -21.564 1.00 91.56 274 LEU A O 1
ATOM 2150 N N . LEU A 1 275 ? 4.430 -5.376 -21.859 1.00 93.44 275 LEU A N 1
ATOM 2151 C CA . LEU A 1 275 ? 4.466 -5.220 -23.312 1.00 93.44 275 LEU A CA 1
ATOM 2152 C C . LEU A 1 275 ? 5.065 -3.869 -23.719 1.00 93.44 275 LEU A C 1
ATOM 2154 O O . LEU A 1 275 ? 5.958 -3.825 -24.563 1.00 93.44 275 LEU A O 1
ATOM 2158 N N . VAL A 1 276 ? 4.612 -2.773 -23.104 1.00 95.06 276 VAL A N 1
ATOM 2159 C CA . VAL A 1 276 ? 5.133 -1.429 -23.381 1.00 95.06 276 VAL A CA 1
ATOM 2160 C C . VAL A 1 276 ? 6.614 -1.344 -23.019 1.00 95.06 276 VAL A C 1
ATOM 2162 O O . VAL A 1 276 ? 7.396 -0.832 -23.819 1.00 95.06 276 VAL A O 1
ATOM 2165 N N . THR A 1 277 ? 7.028 -1.893 -21.874 1.00 93.31 277 THR A N 1
ATOM 2166 C CA . THR A 1 277 ? 8.442 -1.980 -21.483 1.00 93.31 277 THR A CA 1
ATOM 2167 C C . THR A 1 277 ? 9.258 -2.755 -22.508 1.00 93.31 277 THR A C 1
ATOM 2169 O O . THR A 1 277 ? 10.324 -2.289 -22.888 1.00 93.31 277 THR A O 1
ATOM 2172 N N . LEU A 1 278 ? 8.765 -3.890 -23.008 1.00 92.25 278 LEU A N 1
ATOM 2173 C CA . LEU A 1 278 ? 9.466 -4.685 -24.017 1.00 92.25 278 LEU A CA 1
ATOM 2174 C C . LEU A 1 278 ? 9.614 -3.927 -25.335 1.00 92.25 278 LEU A C 1
ATOM 2176 O O . LEU A 1 278 ? 10.720 -3.831 -25.857 1.00 92.25 278 LEU A O 1
ATOM 2180 N N . VAL A 1 279 ? 8.529 -3.349 -25.855 1.00 92.19 279 VAL A N 1
ATOM 2181 C CA . VAL A 1 279 ? 8.555 -2.604 -27.122 1.00 92.19 279 VAL A CA 1
ATOM 2182 C C . VAL A 1 279 ? 9.516 -1.421 -27.028 1.00 92.19 279 VAL A C 1
ATOM 2184 O O . VAL A 1 279 ? 10.403 -1.270 -27.867 1.00 92.19 279 VAL A O 1
ATOM 2187 N N . THR A 1 280 ? 9.393 -0.607 -25.980 1.00 92.44 280 THR A N 1
ATOM 2188 C CA . THR A 1 280 ? 10.256 0.566 -25.760 1.00 92.44 280 THR A CA 1
ATOM 2189 C C . THR A 1 280 ? 11.718 0.192 -25.514 1.00 92.44 280 THR A C 1
ATOM 2191 O O . THR A 1 280 ? 12.609 0.863 -26.029 1.00 92.44 280 THR A O 1
ATOM 2194 N N . PHE A 1 281 ? 11.979 -0.906 -24.801 1.00 89.75 281 PHE A N 1
ATOM 2195 C CA . PHE A 1 281 ? 13.325 -1.426 -24.569 1.00 89.75 281 PHE A CA 1
ATOM 2196 C C . PHE A 1 281 ? 13.984 -1.951 -25.849 1.00 89.75 281 PHE A C 1
ATOM 2198 O O . PHE A 1 281 ? 15.157 -1.680 -26.079 1.00 89.75 281 PHE A O 1
ATOM 2205 N N . ILE A 1 282 ? 13.241 -2.681 -26.685 1.00 89.25 282 ILE A N 1
ATOM 2206 C CA . ILE A 1 282 ? 13.754 -3.336 -27.899 1.00 89.25 282 ILE A CA 1
ATOM 2207 C C . ILE A 1 282 ? 13.949 -2.336 -29.051 1.00 89.25 282 ILE A C 1
ATOM 2209 O O . ILE A 1 282 ? 14.828 -2.529 -29.891 1.00 89.25 282 ILE A O 1
ATOM 2213 N N . SER A 1 283 ? 13.169 -1.251 -29.085 1.00 88.06 283 SER A N 1
ATOM 2214 C CA . SER A 1 283 ? 13.118 -0.307 -30.214 1.00 88.06 283 SER A CA 1
ATOM 2215 C C . SER A 1 283 ? 14.490 0.247 -30.661 1.00 88.06 283 SER A C 1
ATOM 2217 O O . SER A 1 283 ? 14.776 0.198 -31.860 1.00 88.06 283 SER A O 1
ATOM 2219 N N . PRO A 1 284 ? 15.388 0.701 -29.762 1.00 83.75 284 PRO A N 1
ATOM 2220 C CA . PRO A 1 284 ? 16.725 1.162 -30.150 1.00 83.75 284 PRO A CA 1
ATOM 2221 C C . PRO A 1 284 ? 17.590 0.045 -30.755 1.00 83.75 284 PRO A C 1
ATOM 2223 O O . PRO A 1 284 ? 18.335 0.283 -31.703 1.00 83.75 284 PRO A O 1
ATOM 2226 N N . TYR A 1 285 ? 17.476 -1.186 -30.241 1.00 84.12 285 TYR A N 1
ATOM 2227 C CA . TYR A 1 285 ? 18.255 -2.334 -30.720 1.00 84.12 285 TYR A CA 1
ATOM 2228 C C . TYR A 1 285 ? 17.816 -2.785 -32.108 1.00 84.12 285 TYR A C 1
ATOM 2230 O O . TYR A 1 285 ? 18.657 -3.130 -32.931 1.00 84.12 285 TYR A O 1
ATOM 2238 N N . VAL A 1 286 ? 16.512 -2.735 -32.391 1.00 85.62 286 VAL A N 1
ATOM 2239 C CA . VAL A 1 286 ? 15.983 -3.017 -33.732 1.00 85.62 286 VAL A CA 1
ATOM 2240 C C . VAL A 1 286 ? 16.539 -2.013 -34.738 1.00 85.62 286 VAL A C 1
ATOM 2242 O O . VAL A 1 286 ? 17.035 -2.416 -35.788 1.00 85.62 286 VAL A O 1
ATOM 2245 N N . TYR A 1 287 ? 16.543 -0.719 -34.401 1.00 84.38 287 TYR A N 1
ATOM 2246 C CA . TYR A 1 287 ? 17.144 0.301 -35.261 1.00 84.38 287 TYR A CA 1
ATOM 2247 C C . TYR A 1 287 ? 18.648 0.070 -35.464 1.00 84.38 287 TYR A C 1
ATOM 2249 O O . TYR A 1 287 ? 19.138 0.163 -36.589 1.00 84.38 287 TYR A O 1
ATOM 2257 N N . PHE A 1 288 ? 19.380 -0.280 -34.405 1.00 78.88 288 PHE A N 1
ATOM 2258 C CA . PHE A 1 288 ? 20.810 -0.570 -34.499 1.00 78.88 288 PHE A CA 1
ATOM 2259 C C . PHE A 1 288 ? 21.101 -1.805 -35.364 1.00 78.88 288 PHE A C 1
ATOM 2261 O O . PHE A 1 288 ? 22.027 -1.777 -36.168 1.00 78.88 288 PHE A O 1
ATOM 2268 N N . TRP A 1 289 ? 20.288 -2.858 -35.263 1.00 81.06 289 TRP A N 1
ATOM 2269 C CA . TRP A 1 289 ? 20.439 -4.071 -36.067 1.00 81.06 289 TRP A CA 1
ATOM 2270 C C . TRP A 1 289 ? 20.215 -3.803 -37.561 1.00 81.06 289 TRP A C 1
ATOM 2272 O O . TRP A 1 289 ? 21.000 -4.261 -38.386 1.00 81.06 289 TRP A O 1
ATOM 2282 N N . PHE A 1 290 ? 19.207 -3.001 -37.921 1.00 82.56 290 PHE A N 1
ATOM 2283 C CA . PHE A 1 290 ? 18.968 -2.642 -39.323 1.00 82.56 290 PHE A CA 1
ATOM 2284 C C . PHE A 1 290 ? 20.063 -1.750 -39.934 1.00 82.56 290 PHE A C 1
ATOM 2286 O O . PHE A 1 290 ? 20.228 -1.759 -41.151 1.00 82.56 290 PHE A O 1
ATOM 2293 N N . ASN A 1 291 ? 20.804 -0.984 -39.122 1.00 79.00 291 ASN A N 1
ATOM 2294 C CA . ASN A 1 291 ? 21.752 0.037 -39.599 1.00 79.00 291 ASN A CA 1
ATOM 2295 C C . ASN A 1 291 ? 23.233 -0.252 -39.268 1.00 79.00 291 ASN A C 1
ATOM 2297 O O . ASN A 1 291 ? 24.109 0.546 -39.615 1.00 79.00 291 ASN A O 1
ATOM 2301 N N . GLY A 1 292 ? 23.534 -1.357 -38.582 1.00 69.44 292 GLY A N 1
ATOM 2302 C CA . GLY A 1 292 ? 24.886 -1.756 -38.188 1.00 69.44 292 GLY A CA 1
ATOM 2303 C C . GLY A 1 292 ? 25.431 -2.900 -39.044 1.00 69.44 292 GLY A C 1
ATOM 2304 O O . GLY A 1 292 ? 24.741 -3.890 -39.275 1.00 69.44 292 GLY A O 1
ATOM 2305 N N . ARG A 1 293 ? 26.692 -2.796 -39.487 1.00 62.44 293 ARG A N 1
ATOM 2306 C CA . ARG A 1 293 ? 27.450 -3.947 -40.013 1.00 62.44 293 ARG A CA 1
ATOM 2307 C C . ARG A 1 293 ? 28.042 -4.736 -38.839 1.00 62.44 293 ARG A C 1
ATOM 2309 O O . ARG A 1 293 ? 28.444 -4.130 -37.851 1.00 62.44 293 ARG A O 1
ATOM 2316 N N . ASP A 1 294 ? 28.052 -6.066 -38.943 1.00 70.31 294 ASP A N 1
ATOM 2317 C CA . ASP A 1 294 ? 28.621 -6.988 -37.944 1.00 70.31 294 ASP A CA 1
ATOM 2318 C C . ASP A 1 294 ? 28.034 -6.849 -36.529 1.00 70.31 294 ASP A C 1
ATOM 2320 O O . ASP A 1 294 ? 28.762 -6.800 -35.538 1.00 70.31 294 ASP A O 1
ATOM 2324 N N . TYR A 1 295 ? 26.698 -6.787 -36.424 1.00 69.94 295 TYR A N 1
ATOM 2325 C CA . TYR A 1 295 ? 26.014 -6.683 -35.134 1.00 69.94 295 TYR A CA 1
ATOM 2326 C C . TYR A 1 295 ? 26.401 -7.840 -34.186 1.00 69.94 295 TYR A C 1
ATOM 2328 O O . TYR A 1 295 ? 26.118 -9.006 -34.480 1.00 69.94 295 TYR A O 1
ATOM 2336 N N . PRO A 1 296 ? 27.004 -7.528 -33.025 1.00 79.81 296 PRO A N 1
ATOM 2337 C CA . PRO A 1 296 ? 27.333 -8.483 -31.976 1.00 79.81 296 PRO A CA 1
ATOM 2338 C C . PRO A 1 296 ? 26.213 -9.454 -31.572 1.00 79.81 296 PRO A C 1
ATOM 2340 O O . PRO A 1 296 ? 25.248 -9.068 -30.909 1.00 79.81 296 PRO A O 1
ATOM 2343 N N . VAL A 1 297 ? 26.385 -10.754 -31.837 1.00 83.69 297 VAL A N 1
ATOM 2344 C CA . VAL A 1 297 ? 25.406 -11.797 -31.449 1.00 83.69 297 VAL A CA 1
ATOM 2345 C C . VAL A 1 297 ? 25.172 -11.839 -29.929 1.00 83.69 297 VAL A C 1
ATOM 2347 O O . VAL A 1 297 ? 24.065 -12.116 -29.465 1.00 83.69 297 VAL A O 1
ATOM 2350 N N . TRP A 1 298 ? 26.190 -11.505 -29.131 1.00 82.94 298 TRP A N 1
ATOM 2351 C CA . TRP A 1 298 ? 26.099 -11.452 -27.669 1.00 82.94 298 TRP A CA 1
ATOM 2352 C C . TRP A 1 298 ? 25.170 -10.341 -27.166 1.00 82.94 298 TRP A C 1
ATOM 2354 O O . TRP A 1 298 ? 24.568 -10.506 -26.107 1.00 82.94 298 TRP A O 1
ATOM 2364 N N . VAL A 1 299 ? 24.977 -9.254 -27.924 1.00 83.19 299 VAL A N 1
ATOM 2365 C CA . VAL A 1 299 ? 23.994 -8.217 -27.566 1.00 83.19 299 VAL A CA 1
ATOM 2366 C C . VAL A 1 299 ? 22.575 -8.766 -27.721 1.00 83.19 299 VAL A C 1
ATOM 2368 O O . VAL A 1 299 ? 21.758 -8.584 -26.821 1.00 83.19 299 VAL A O 1
ATOM 2371 N N . THR A 1 300 ? 22.290 -9.525 -28.785 1.00 84.00 300 THR A N 1
ATOM 2372 C CA . THR A 1 300 ? 21.007 -10.238 -28.933 1.00 84.00 300 THR A CA 1
ATOM 2373 C C . THR A 1 300 ? 20.775 -11.214 -27.786 1.00 84.00 300 THR A C 1
ATOM 2375 O O . THR A 1 300 ? 19.699 -11.217 -27.190 1.00 84.00 300 THR A O 1
ATOM 2378 N N . ALA A 1 301 ? 21.786 -12.016 -27.436 1.00 88.12 301 ALA A N 1
ATOM 2379 C CA . ALA A 1 301 ? 21.690 -12.959 -26.324 1.00 88.12 301 ALA A CA 1
ATOM 2380 C C . ALA A 1 301 ? 21.396 -12.244 -24.992 1.00 88.12 301 ALA A C 1
ATOM 2382 O O . ALA A 1 301 ? 20.551 -12.700 -24.223 1.00 88.12 301 ALA A O 1
ATOM 2383 N N . PHE A 1 302 ? 22.035 -11.096 -24.747 1.00 88.75 302 PHE A N 1
ATOM 2384 C CA . PHE A 1 302 ? 21.796 -10.278 -23.559 1.00 88.75 302 PHE A CA 1
ATOM 2385 C C . PHE A 1 302 ? 20.373 -9.701 -23.518 1.00 88.75 302 PHE A C 1
ATOM 2387 O O . PHE A 1 302 ? 19.700 -9.801 -22.493 1.00 88.75 302 PHE A O 1
ATOM 2394 N N . VAL A 1 303 ? 19.881 -9.162 -24.640 1.00 87.75 303 VAL A N 1
ATOM 2395 C CA . VAL A 1 303 ? 18.498 -8.671 -24.765 1.00 87.75 303 VAL A CA 1
ATOM 2396 C C . VAL A 1 303 ? 17.502 -9.800 -24.488 1.00 87.75 303 VAL A C 1
ATOM 2398 O O . VAL A 1 303 ? 16.600 -9.623 -23.673 1.00 87.75 303 VAL A O 1
ATOM 2401 N N . ILE A 1 304 ? 17.694 -10.982 -25.084 1.00 90.06 304 ILE A N 1
ATOM 2402 C CA . ILE A 1 304 ? 16.846 -12.158 -24.829 1.00 90.06 304 ILE A CA 1
ATOM 2403 C C . ILE A 1 304 ? 16.877 -12.540 -23.344 1.00 90.06 304 ILE A C 1
ATOM 2405 O O . ILE A 1 304 ? 15.821 -12.753 -22.749 1.00 90.06 304 ILE A O 1
ATOM 2409 N N . ALA A 1 305 ? 18.057 -12.581 -22.722 1.00 92.75 305 ALA A N 1
ATOM 2410 C CA . ALA A 1 305 ? 18.194 -12.906 -21.304 1.00 92.75 305 ALA A CA 1
ATOM 2411 C C . ALA A 1 305 ? 17.449 -11.908 -20.401 1.00 92.75 305 ALA A C 1
ATOM 2413 O O . ALA A 1 305 ? 16.776 -12.323 -19.458 1.00 92.75 305 ALA A O 1
ATOM 2414 N N . MET A 1 306 ? 17.502 -10.606 -20.705 1.00 90.56 306 MET A N 1
ATOM 2415 C CA . MET A 1 306 ? 16.738 -9.586 -19.978 1.00 90.56 306 MET A CA 1
ATOM 2416 C C . MET A 1 306 ? 15.225 -9.757 -20.139 1.00 90.56 306 MET A C 1
ATOM 2418 O O . MET A 1 306 ? 14.495 -9.632 -19.156 1.00 90.56 306 MET A O 1
ATOM 2422 N N . ILE A 1 307 ? 14.752 -10.075 -21.349 1.00 89.75 307 ILE A N 1
ATOM 2423 C CA . ILE A 1 307 ? 13.331 -10.340 -21.619 1.00 89.75 307 ILE A CA 1
ATOM 2424 C C . ILE A 1 307 ? 12.864 -11.545 -20.798 1.00 89.75 307 ILE A C 1
ATOM 2426 O O . ILE A 1 307 ? 11.890 -11.444 -20.052 1.00 89.75 307 ILE A O 1
ATOM 2430 N N . VAL A 1 308 ? 13.591 -12.663 -20.875 1.00 92.69 308 VAL A N 1
ATOM 2431 C CA . VAL A 1 308 ? 13.308 -13.872 -20.085 1.00 92.69 308 VAL A CA 1
ATOM 2432 C C . VAL A 1 308 ? 13.326 -13.555 -18.588 1.00 92.69 308 VAL A C 1
ATOM 2434 O O . VAL A 1 308 ? 12.427 -13.976 -17.861 1.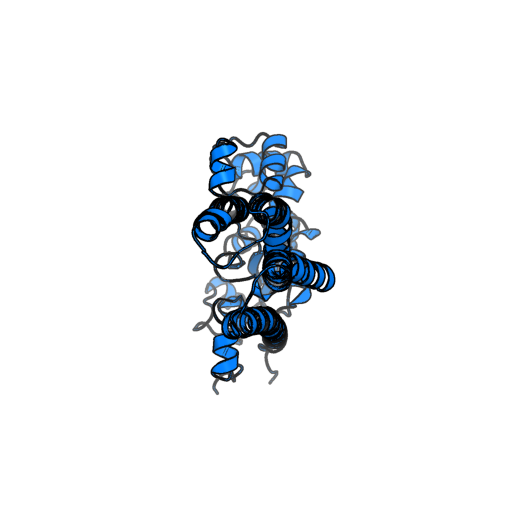00 92.69 308 VAL A O 1
ATOM 2437 N N . GLY A 1 309 ? 14.294 -12.758 -18.130 1.00 91.81 309 GLY A N 1
ATOM 2438 C CA . GLY A 1 309 ? 14.378 -12.287 -16.751 1.00 91.81 309 GLY A CA 1
ATOM 2439 C C . GLY A 1 309 ? 13.150 -11.482 -16.312 1.00 91.81 309 GLY A C 1
ATOM 2440 O O . GLY A 1 309 ? 12.627 -11.722 -15.225 1.00 91.81 309 GLY A O 1
ATOM 2441 N N . ALA A 1 310 ? 12.640 -10.578 -17.153 1.00 86.88 310 ALA A N 1
ATOM 2442 C CA . ALA A 1 310 ? 11.440 -9.795 -16.853 1.00 86.88 310 ALA A CA 1
ATOM 2443 C C . ALA A 1 310 ? 10.202 -10.691 -16.667 1.00 86.88 310 ALA A C 1
ATOM 2445 O O . ALA A 1 310 ? 9.484 -10.554 -15.672 1.00 86.88 310 ALA A O 1
ATOM 2446 N N . PHE A 1 311 ? 9.997 -11.664 -17.562 1.00 88.31 311 PHE A N 1
ATOM 2447 C CA . PHE A 1 311 ? 8.928 -12.658 -17.419 1.00 88.31 311 PHE A CA 1
ATOM 2448 C C . PHE A 1 311 ? 9.107 -13.523 -16.165 1.00 88.31 311 PHE A C 1
ATOM 2450 O O . PHE A 1 311 ? 8.140 -13.771 -15.444 1.00 88.31 311 PHE A O 1
ATOM 2457 N N . ALA A 1 312 ? 10.338 -13.949 -15.867 1.00 90.88 312 ALA A N 1
ATOM 2458 C CA . ALA A 1 312 ? 10.637 -14.745 -14.681 1.00 90.88 312 ALA A CA 1
ATOM 2459 C C . ALA A 1 312 ? 10.316 -13.986 -13.382 1.00 90.88 312 ALA A C 1
ATOM 2461 O O . ALA A 1 312 ? 9.732 -14.563 -12.466 1.00 90.88 312 ALA A O 1
ATOM 2462 N N . VAL A 1 313 ? 10.634 -12.688 -13.303 1.00 87.88 313 VAL A N 1
ATOM 2463 C CA . VAL A 1 313 ? 10.304 -11.846 -12.140 1.00 87.88 313 VAL A CA 1
ATOM 2464 C C . VAL A 1 313 ? 8.793 -11.774 -11.914 1.00 87.88 313 VAL A C 1
ATOM 2466 O O . VAL A 1 313 ? 8.339 -11.946 -10.780 1.00 87.88 313 VAL A O 1
ATOM 2469 N N . GLU A 1 314 ? 8.006 -11.551 -12.967 1.00 86.94 314 GLU A N 1
ATOM 2470 C CA . GLU A 1 314 ? 6.542 -11.507 -12.858 1.00 86.94 314 GLU A CA 1
ATOM 2471 C C . GLU A 1 314 ? 5.963 -12.870 -12.450 1.00 86.94 314 GLU A C 1
ATOM 2473 O O . GLU A 1 314 ? 5.097 -12.945 -11.575 1.00 86.94 314 GLU A O 1
ATOM 2478 N N . PHE A 1 315 ? 6.503 -13.959 -13.000 1.00 88.19 315 PHE A N 1
ATOM 2479 C CA . PHE A 1 315 ? 6.106 -15.315 -12.629 1.00 88.19 315 PHE A CA 1
ATOM 2480 C C . PHE A 1 315 ? 6.401 -15.630 -11.154 1.00 88.19 315 PHE A C 1
ATOM 2482 O O . PHE A 1 315 ? 5.531 -16.130 -10.441 1.00 88.19 315 PHE A O 1
ATOM 2489 N N . ILE A 1 316 ? 7.590 -15.275 -10.653 1.00 89.81 316 ILE A N 1
ATOM 2490 C CA . ILE A 1 316 ? 7.967 -15.453 -9.240 1.00 89.81 316 ILE A CA 1
ATOM 2491 C C . ILE A 1 316 ? 7.028 -14.669 -8.314 1.00 89.81 316 ILE A C 1
ATOM 2493 O O . ILE A 1 316 ? 6.641 -15.164 -7.256 1.00 89.81 316 ILE A O 1
ATOM 2497 N N . ARG A 1 317 ? 6.625 -13.455 -8.702 1.00 87.00 317 ARG A N 1
ATOM 2498 C CA . ARG A 1 317 ? 5.680 -12.634 -7.928 1.00 87.00 317 ARG A CA 1
ATOM 2499 C C . ARG A 1 317 ? 4.291 -13.242 -7.886 1.00 87.00 317 ARG A C 1
ATOM 2501 O O . ARG A 1 317 ? 3.685 -13.297 -6.824 1.00 87.00 317 ARG A O 1
ATOM 2508 N N . TRP A 1 318 ? 3.817 -13.742 -9.018 1.00 86.81 318 TRP A N 1
ATOM 2509 C CA . TRP A 1 318 ? 2.553 -14.463 -9.081 1.00 86.81 318 TRP A CA 1
ATOM 2510 C C . TRP A 1 318 ? 2.568 -15.734 -8.216 1.00 86.81 318 TRP A C 1
ATOM 2512 O O . TRP A 1 318 ? 1.609 -15.995 -7.488 1.00 86.81 318 TRP A O 1
ATOM 2522 N N . LEU A 1 319 ? 3.676 -16.489 -8.221 1.00 90.19 319 LEU A N 1
ATOM 2523 C CA . LEU A 1 319 ? 3.865 -17.626 -7.314 1.00 90.19 319 LEU A CA 1
ATOM 2524 C C . LEU A 1 319 ? 3.824 -17.181 -5.849 1.00 90.19 319 LEU A C 1
ATOM 2526 O O . LEU A 1 319 ? 3.143 -17.805 -5.037 1.00 90.19 319 LEU A O 1
ATOM 2530 N N . ARG A 1 320 ? 4.521 -16.087 -5.517 1.00 91.12 320 ARG A N 1
ATOM 2531 C CA . ARG A 1 320 ? 4.519 -15.496 -4.175 1.00 91.12 320 ARG A CA 1
ATOM 2532 C C . ARG A 1 320 ? 3.102 -15.131 -3.732 1.00 91.12 320 ARG A C 1
ATOM 2534 O O . ARG A 1 320 ? 2.713 -15.539 -2.647 1.00 91.12 320 ARG A O 1
ATOM 2541 N N . ASP A 1 321 ? 2.323 -14.441 -4.563 1.00 89.06 321 ASP A N 1
ATOM 2542 C CA . ASP A 1 321 ? 0.936 -14.062 -4.249 1.00 89.06 321 ASP A CA 1
ATOM 2543 C C . ASP A 1 321 ? 0.065 -15.293 -3.937 1.00 89.06 321 ASP A C 1
ATOM 2545 O O . AS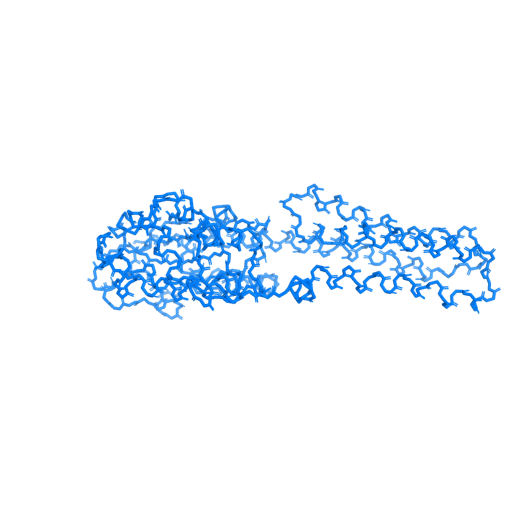P A 1 321 ? -0.619 -15.328 -2.912 1.00 89.06 321 ASP A O 1
ATOM 2549 N N . ARG A 1 322 ? 0.147 -16.346 -4.766 1.00 89.06 322 ARG A N 1
ATOM 2550 C CA . ARG A 1 322 ? -0.592 -17.603 -4.543 1.00 89.06 322 ARG A CA 1
ATOM 2551 C C . ARG A 1 322 ? -0.187 -18.318 -3.258 1.00 89.06 322 ARG A C 1
ATOM 2553 O O . ARG A 1 322 ? -1.049 -18.841 -2.550 1.00 89.06 322 ARG A O 1
ATOM 2560 N N . LEU A 1 323 ? 1.111 -18.356 -2.959 1.00 90.12 323 LEU A N 1
ATOM 2561 C CA . LEU A 1 323 ? 1.609 -18.945 -1.718 1.00 90.12 323 LEU A CA 1
ATOM 2562 C C . LEU A 1 323 ? 1.105 -18.165 -0.507 1.00 90.12 323 LEU A C 1
ATOM 2564 O O . LEU A 1 323 ? 0.621 -18.787 0.435 1.00 90.12 323 LEU A O 1
ATOM 2568 N N . ILE A 1 324 ? 1.163 -16.829 -0.546 1.00 90.50 324 ILE A N 1
ATOM 2569 C CA . ILE A 1 324 ? 0.707 -16.006 0.576 1.00 90.50 324 ILE A CA 1
ATOM 2570 C C . ILE A 1 324 ? -0.790 -16.227 0.821 1.00 90.50 324 ILE A C 1
ATOM 2572 O O . ILE A 1 324 ? -1.188 -16.490 1.953 1.00 90.50 324 ILE A O 1
ATOM 2576 N N . HIS A 1 325 ? -1.600 -16.211 -0.240 1.00 88.88 325 HIS A N 1
ATOM 2577 C CA . HIS A 1 325 ? -3.036 -16.477 -0.163 1.00 88.88 325 HIS A CA 1
ATOM 2578 C C . HIS A 1 325 ? -3.336 -17.840 0.475 1.00 88.88 325 HIS A C 1
ATOM 2580 O O . HIS A 1 325 ? -4.134 -17.951 1.402 1.00 88.88 325 HIS A O 1
ATOM 2586 N N . THR A 1 326 ? -2.656 -18.890 0.008 1.00 86.25 326 THR A N 1
ATOM 2587 C CA . THR A 1 326 ? -2.836 -20.251 0.532 1.00 86.25 326 THR A CA 1
ATOM 2588 C C . THR A 1 326 ? -2.500 -20.320 2.022 1.00 86.25 326 THR A C 1
ATOM 2590 O O . THR A 1 326 ? -3.238 -20.926 2.792 1.00 86.25 326 THR A O 1
ATOM 2593 N N . ILE A 1 327 ? -1.410 -19.672 2.438 1.00 84.44 327 ILE A N 1
ATOM 2594 C CA . ILE A 1 327 ? -0.945 -19.692 3.826 1.00 84.44 327 ILE A CA 1
ATOM 2595 C C . ILE A 1 327 ? -1.905 -18.929 4.750 1.00 84.44 327 ILE A C 1
ATOM 2597 O O . ILE A 1 327 ? -2.231 -19.450 5.814 1.00 84.44 327 ILE A O 1
ATOM 2601 N N . LEU A 1 328 ? -2.400 -17.750 4.349 1.00 84.94 328 LEU A N 1
ATOM 2602 C CA . LEU A 1 328 ? -3.336 -16.964 5.170 1.00 84.94 328 LEU A CA 1
ATOM 2603 C C . LEU A 1 328 ? -4.666 -17.687 5.428 1.00 84.94 328 LEU A C 1
ATOM 2605 O O . LEU A 1 328 ? -5.207 -17.579 6.527 1.00 84.94 328 LEU A O 1
ATOM 2609 N N . HIS A 1 329 ? -5.150 -18.467 4.457 1.00 75.88 329 HIS A N 1
ATOM 2610 C CA . HIS A 1 329 ? -6.353 -19.288 4.628 1.00 75.88 329 HIS A CA 1
ATOM 2611 C C . HIS A 1 329 ? -6.115 -20.582 5.425 1.00 75.88 329 HIS A C 1
ATOM 2613 O O . HIS A 1 329 ? -7.052 -21.095 6.034 1.00 75.88 329 HIS A O 1
ATOM 2619 N N . GLN A 1 330 ? -4.902 -21.151 5.390 1.00 67.56 330 GLN A N 1
ATOM 2620 C CA . GLN A 1 330 ? -4.592 -22.454 6.001 1.00 67.56 330 GLN A CA 1
ATOM 2621 C C . GLN A 1 330 ? -4.012 -22.372 7.421 1.00 67.56 330 GLN A C 1
ATOM 2623 O O . GLN A 1 330 ? -4.051 -23.371 8.143 1.00 67.56 330 GLN A O 1
ATOM 2628 N N . LEU A 1 331 ? -3.467 -21.223 7.838 1.00 58.09 331 LEU A N 1
ATOM 2629 C CA . LEU A 1 331 ? -3.070 -20.992 9.231 1.00 58.09 331 LEU A CA 1
ATOM 2630 C C . LEU A 1 331 ? -4.312 -21.087 10.127 1.00 58.09 331 LEU A C 1
ATOM 2632 O O . LEU A 1 331 ? -5.390 -20.660 9.727 1.00 58.09 331 LEU A O 1
ATOM 2636 N N . PRO A 1 332 ? -4.218 -21.775 11.273 1.00 49.53 332 PRO A N 1
ATOM 2637 C CA . PRO A 1 332 ? -5.289 -22.637 11.735 1.00 49.53 332 PRO A CA 1
ATOM 2638 C C . PRO A 1 332 ? -6.559 -21.852 12.068 1.00 49.53 332 PRO A C 1
ATOM 2640 O O . PRO A 1 332 ? -6.638 -21.162 13.082 1.00 49.53 332 PRO A O 1
ATOM 2643 N N . ALA A 1 333 ? -7.623 -22.131 11.308 1.00 42.50 333 ALA A N 1
ATOM 2644 C CA . ALA A 1 333 ? -8.883 -22.462 11.950 1.00 42.50 333 ALA A CA 1
ATOM 2645 C C . ALA A 1 333 ? -8.548 -23.565 12.955 1.00 42.50 333 ALA A C 1
ATOM 2647 O O . ALA A 1 333 ? -8.285 -24.706 12.575 1.00 42.50 333 ALA A O 1
ATOM 2648 N N . ALA A 1 334 ? -8.396 -23.154 14.212 1.00 41.31 334 ALA A N 1
ATOM 2649 C CA . ALA A 1 334 ? -8.108 -23.984 15.358 1.00 41.31 334 ALA A CA 1
ATOM 2650 C C . ALA A 1 334 ? -8.662 -25.396 15.168 1.00 41.31 334 ALA A C 1
ATOM 2652 O O . ALA A 1 334 ? -9.873 -25.599 15.250 1.00 41.31 334 ALA A O 1
ATOM 2653 N N . THR A 1 335 ? -7.771 -26.361 14.919 1.00 36.03 335 THR A N 1
ATOM 2654 C CA . THR A 1 335 ? -8.117 -27.780 14.904 1.00 36.03 335 THR A CA 1
ATOM 2655 C C . THR A 1 335 ? -8.924 -28.064 16.160 1.00 36.03 335 THR A C 1
ATOM 2657 O O . THR A 1 335 ? -8.428 -27.916 17.281 1.00 36.03 335 THR A O 1
ATOM 2660 N N . GLY A 1 336 ? -10.201 -28.381 15.960 1.00 35.91 336 GLY A N 1
ATOM 2661 C CA . GLY A 1 336 ? -11.049 -28.922 16.998 1.00 35.91 336 GLY A CA 1
ATOM 2662 C C . GLY A 1 336 ? -10.413 -30.205 17.509 1.00 35.91 336 GLY A C 1
ATOM 2663 O O . GLY A 1 336 ? -10.087 -31.108 16.735 1.00 35.91 336 GLY A O 1
ATOM 2664 N N . ARG A 1 337 ? -10.208 -30.256 18.815 1.00 29.52 337 ARG A N 1
ATOM 2665 C CA . ARG A 1 337 ? -10.530 -31.444 19.581 1.00 29.52 337 ARG A CA 1
ATOM 2666 C C . ARG A 1 337 ? -11.549 -31.026 20.614 1.00 29.52 337 ARG A C 1
ATOM 2668 O O . ARG A 1 337 ? -11.362 -29.910 21.150 1.00 29.52 337 ARG A O 1
#

Radius of gyration: 25.41 Å; chains: 1; bounding box: 54×54×72 Å

Sequence (337 aa):
MSAKSFAMTPVQRFLVLRSIIDLPFTRTFAIDAEQVVEISGVARLSELNAKNAVIIDSLRSLAHTNTQDFYAIDDAAEALGTALRMAVSSRQLLWLSSLPKSDVDKVRAILGDDLVHVVGPALAVDKLNDDILEVPDALKRRGEPLVPIALSPTALVHAWAHGTHEQQKLLAYLLEGTNTLVMESKNLHALRKVGANLIERNLIWRLLYNPKVLAYLVVLIYSSLRALPVVFVPGFHGNVWVLWTIDIITAIPYTWGIVEMFTGSSFWRRMLGLLVTLVTFISPYVYFWFNGRDYPVWVTAFVIAMIVGAFAVEFIRWLRDRLIHTILHQLPAATGR

Foldseek 3Di:
DDPPQVPDDPVLCVLQPQFPCPALVLLFFQFQQVVQCVQLVALFRRVHGPQQEDEAPLLAVLLVDAQVVLLVPDPSLLSVLVVLLVCQQRVRRKYKYKYFPVSQVSSCVNQNVVFKDQGGDFAFLVSGDCVRPNDDVVVVVVRGTITMIMGTSQVSLQCLLPDDLSSLVSSLVSNAARECLQGDPSSVVSSVSSVRHYNDDDPVSSLVPPVLNVQLVVQQVCLQCVLVVVVVDPFFPDDSVVLSVLSNVLSVLLSVLVCCLVRPNDPVSNVVSLVSNLCSVCVSVVVRVVGGDPPDPVVVVVNVVVNVVSVVVSVSVVVSRVSVSVSSNVSDPPPDD